Protein AF-A0AA38IJ82-F1 (afdb_monomer_lite)

pLDDT: mean 77.94, std 14.41, range [39.16, 95.69]

Secondary structure (DSSP, 8-state):
-HHHHHHHHHHHHHHHHHHHHHHHHHHHHHHHHHHHHHHHHHHHHHHHHS---HHHHHHHHHHHHHHHHHHHHHHHHHHHHHHHHHHHHHHHHHHHHHHHHHHHTTS-HHHHHHTTHHHHHHHHHHHHHHHHHHHHHHHHHHHHHHHHHHHHHHHHHHHGGGHHHHHHHHHHHHHHHHHHHHHHHHHHHHHHHHHHHHHHHHHHHHHHHHHHHHHHHHHHHSS-HHHHHHHHHHHHHHTSSS--

Radius of gyration: 35.19 Å; chains: 1; bounding box: 71×65×112 Å

InterPro domains:
  IPR011527 ABC transporter type 1, transmembrane domain [PF00664] (34-197)
  IPR011527 ABC transporter type 1, transmembrane domain [PS50929] (35-197)
  IPR036640 ABC transporter type 1, transmembrane domain superfamily [G3DSA:1.20.1560.10] (6-201)
  IPR036640 ABC transporter type 1, transmembrane domain superfamily [SSF90123] (29-197)
  IPR050173 ATP-binding cassette transporter C-like [PTHR24223] (25-197)

Sequence (244 aa):
MIRDHFASRKRDHFALGSISVFKNCKLTFSFYMRLSQSWLIGKFMSTHTSTSTTTLKESSYLYGTLIILANFFSVLVSHFYQLKIQHLGMKIRIGCCSLIYRTSLKINKNAAAASNVGTIINLLSNDVNRLDLAAMHLLQLLVAPIETIVIIYFLYATVGATAVAGIVLLFLFVPFQTLTGKLTTSYRQKTATRTDQGSNSWRKSSRESRSSRCSLGKNFSQEPSNKLEKTKFVKYGKLRLFGR

Foldseek 3Di:
DVVVVVVVVVVVVVLVVVVVVLVVVLLVVLLVLVVVLVVLVVVLVVLVVDDDDPVSVVVNVVSVVVSVVSVVVSVVVVVVSVVVLVVVLVVVLVVVLVVLVVVLVPDDPVVCVVDVSVVVSVVVSVVSVVVSVVVVVVVVVVVVVVSVVVVLVVQCVVPNPVVVVVVVVVVVVVVVVVVVVVVVVVVVVVVVVVVVVVVVVVVVVVVVVVVVVVVVVVVVVPPPPVVVVVVVCVVVVVVVVPDD

Structure (mmCIF, N/CA/C/O backbone):
data_AF-A0AA38IJ82-F1
#
_entry.id   AF-A0AA38IJ82-F1
#
loop_
_atom_site.group_PDB
_atom_site.id
_atom_site.type_symbol
_atom_site.label_atom_id
_atom_site.label_alt_id
_atom_site.label_comp_id
_atom_site.label_asym_id
_atom_site.label_entity_id
_atom_site.label_seq_id
_atom_site.pdbx_PDB_ins_code
_atom_site.Cartn_x
_atom_site.Cartn_y
_atom_site.Cartn_z
_atom_site.occupancy
_atom_site.B_iso_or_equiv
_atom_site.auth_seq_id
_atom_site.auth_comp_id
_atom_site.auth_asym_id
_atom_site.auth_atom_id
_atom_site.pdbx_PDB_model_num
ATOM 1 N N . MET A 1 1 ? -24.633 20.313 18.409 1.00 51.38 1 MET A N 1
ATOM 2 C CA . MET A 1 1 ? -25.087 19.209 17.528 1.00 51.38 1 MET A CA 1
ATOM 3 C C . MET A 1 1 ? -25.048 19.594 16.048 1.00 51.38 1 MET A C 1
ATOM 5 O O . MET A 1 1 ? -24.174 19.083 15.370 1.00 51.38 1 MET A O 1
ATOM 9 N N . ILE A 1 2 ? -25.870 20.526 15.536 1.00 46.50 2 ILE A N 1
ATOM 10 C CA . ILE A 1 2 ? -25.833 20.927 14.102 1.00 46.50 2 ILE A CA 1
ATOM 11 C C . ILE A 1 2 ? -24.521 21.650 13.722 1.00 46.50 2 ILE A C 1
ATOM 13 O O . ILE A 1 2 ? -23.934 21.380 12.678 1.00 46.50 2 ILE A O 1
ATOM 17 N N . ARG A 1 3 ? -23.999 22.503 14.615 1.00 48.88 3 ARG A N 1
ATOM 18 C CA . ARG A 1 3 ? -22.723 23.228 14.433 1.00 48.88 3 ARG A CA 1
ATOM 19 C C . ARG A 1 3 ? -21.505 22.292 14.391 1.00 48.88 3 ARG A C 1
ATOM 21 O O . ARG A 1 3 ? -20.619 22.466 13.563 1.00 48.88 3 ARG A O 1
ATOM 28 N N . ASP A 1 4 ? -21.512 21.255 15.230 1.00 52.16 4 ASP A N 1
ATOM 29 C CA . ASP A 1 4 ? -20.467 20.221 15.266 1.00 52.16 4 ASP A CA 1
ATOM 30 C C . ASP A 1 4 ? -20.518 19.326 14.020 1.00 52.16 4 ASP A C 1
ATOM 32 O O . ASP A 1 4 ? -19.477 18.941 13.490 1.00 52.16 4 ASP A O 1
ATOM 36 N N . HIS A 1 5 ? -21.724 19.054 13.511 1.00 52.84 5 HIS A N 1
ATOM 37 C CA . HIS A 1 5 ? -21.942 18.272 12.294 1.00 52.84 5 HIS A CA 1
ATOM 38 C C . HIS A 1 5 ? -21.451 19.015 11.038 1.00 52.84 5 HIS A C 1
ATOM 40 O O . HIS A 1 5 ? -20.825 18.412 10.167 1.00 52.84 5 HIS A O 1
ATOM 46 N N . PHE A 1 6 ? -21.662 20.335 10.960 1.00 47.28 6 PHE A N 1
ATOM 47 C CA . PHE A 1 6 ? -21.158 21.177 9.864 1.00 47.28 6 PHE A CA 1
ATOM 48 C C . PHE A 1 6 ? -19.631 21.361 9.916 1.00 47.28 6 PHE A C 1
ATOM 50 O O . PHE A 1 6 ? -18.961 21.317 8.882 1.00 47.28 6 PHE A O 1
ATOM 57 N N . ALA A 1 7 ? -19.063 21.507 11.119 1.00 51.28 7 ALA A N 1
ATOM 58 C CA . ALA A 1 7 ? -17.616 21.574 11.323 1.00 51.28 7 ALA A CA 1
ATOM 59 C C . ALA A 1 7 ? -16.913 20.223 11.088 1.00 51.28 7 ALA A C 1
ATOM 61 O O . ALA A 1 7 ? -15.744 20.205 10.701 1.00 51.28 7 ALA A O 1
ATOM 62 N N . SER A 1 8 ? -17.591 19.090 11.311 1.00 54.19 8 SER A N 1
ATOM 63 C CA . SER A 1 8 ? -17.117 17.770 10.867 1.00 54.19 8 SER A CA 1
ATOM 64 C C . SER A 1 8 ? -17.094 17.714 9.344 1.00 54.19 8 SER A C 1
ATOM 66 O O . SER A 1 8 ? -16.022 17.589 8.766 1.00 54.19 8 SER A O 1
ATOM 68 N N . ARG A 1 9 ? -18.227 17.994 8.686 1.00 50.47 9 ARG A N 1
ATOM 69 C CA . ARG A 1 9 ? -18.362 17.885 7.225 1.00 50.47 9 ARG A CA 1
ATOM 70 C C . ARG A 1 9 ? -17.328 18.717 6.452 1.00 50.47 9 ARG A C 1
ATOM 72 O O . ARG A 1 9 ? -16.764 18.234 5.476 1.00 50.47 9 ARG A O 1
ATOM 79 N N . LYS A 1 10 ? -17.015 19.944 6.898 1.00 49.78 10 LYS A N 1
ATOM 80 C CA . LYS A 1 10 ? -15.948 20.772 6.289 1.00 49.78 10 LYS A CA 1
ATOM 81 C C . LYS A 1 10 ? -14.535 20.210 6.504 1.00 49.78 10 LYS A C 1
ATOM 83 O O . LYS A 1 10 ? -13.709 20.309 5.600 1.00 49.78 10 LYS A O 1
ATOM 88 N N . ARG A 1 11 ? -14.249 19.618 7.670 1.00 55.97 11 ARG A N 1
ATOM 89 C CA . ARG A 1 11 ? -12.966 18.940 7.936 1.00 55.97 11 ARG A CA 1
ATOM 90 C C . ARG A 1 11 ? -12.828 17.661 7.121 1.00 55.97 11 ARG A C 1
ATOM 92 O O . ARG A 1 11 ? -11.734 17.386 6.643 1.00 55.97 11 ARG A O 1
ATOM 99 N N . ASP A 1 12 ? -13.929 16.953 6.900 1.00 59.62 12 ASP A N 1
ATOM 100 C CA . ASP A 1 12 ? -13.965 15.718 6.120 1.00 59.62 12 ASP A CA 1
ATOM 101 C C . ASP A 1 12 ? -13.655 16.006 4.639 1.00 59.62 12 ASP A C 1
ATOM 103 O O . ASP A 1 12 ? -12.779 15.372 4.056 1.00 59.62 12 ASP A O 1
ATOM 107 N N . HIS A 1 13 ? -14.257 17.047 4.049 1.00 58.41 13 HIS A N 1
ATOM 108 C CA . HIS A 1 13 ? -13.929 17.479 2.681 1.00 58.41 13 HIS A CA 1
ATOM 109 C C . HIS A 1 13 ? -12.481 17.981 2.528 1.00 58.41 13 HIS A C 1
ATOM 111 O O . HIS A 1 13 ? -11.829 17.674 1.530 1.00 58.41 13 HIS A O 1
ATOM 117 N N . PHE A 1 14 ? -11.947 18.712 3.512 1.00 58.09 14 PHE A N 1
ATOM 118 C CA . PHE A 1 14 ? -10.563 19.201 3.477 1.00 58.09 14 PHE A CA 1
ATOM 119 C C . PHE A 1 14 ? -9.536 18.071 3.669 1.00 58.09 14 PHE A C 1
ATOM 121 O O . PHE A 1 14 ? -8.515 18.028 2.982 1.00 58.09 14 PHE A O 1
ATOM 128 N N . ALA A 1 15 ? -9.823 17.114 4.557 1.00 61.03 15 ALA A N 1
ATOM 129 C CA . ALA A 1 15 ? -8.988 15.936 4.774 1.00 61.03 15 ALA A CA 1
ATOM 130 C C . ALA A 1 15 ? -8.980 15.016 3.544 1.00 61.03 15 ALA A C 1
ATOM 132 O O . ALA A 1 15 ? -7.910 14.579 3.125 1.00 61.03 15 ALA A O 1
ATOM 133 N N . LEU A 1 16 ? -10.139 14.783 2.918 1.00 63.09 16 LEU A N 1
ATOM 134 C CA . LEU A 1 16 ? -10.243 14.015 1.673 1.00 63.09 16 LEU A CA 1
ATOM 135 C C . LEU A 1 16 ? -9.503 14.697 0.514 1.00 63.09 16 LEU A C 1
ATOM 137 O O . LEU A 1 16 ? -8.797 14.024 -0.239 1.00 63.09 16 LEU A O 1
ATOM 141 N N . GLY A 1 17 ? -9.596 16.026 0.407 1.00 63.91 17 GLY A N 1
ATOM 142 C CA . GLY A 1 17 ? -8.827 16.810 -0.562 1.00 63.91 17 GLY A CA 1
ATOM 143 C C . GLY A 1 17 ? -7.319 16.688 -0.338 1.00 63.91 17 GLY A C 1
ATOM 144 O O . GLY A 1 17 ? -6.577 16.394 -1.272 1.00 63.91 17 GLY A O 1
ATOM 145 N N . SER A 1 18 ? -6.865 16.813 0.912 1.00 64.38 18 SER A N 1
ATOM 146 C CA . SER A 1 18 ? -5.453 16.661 1.269 1.00 64.38 18 SER A CA 1
ATOM 147 C C . SER A 1 18 ? -4.934 15.251 0.959 1.00 64.38 18 SER A C 1
ATOM 149 O O . SER A 1 18 ? -3.914 15.111 0.288 1.00 64.38 18 SER A O 1
ATOM 151 N N . ILE A 1 19 ? -5.671 14.201 1.337 1.00 68.94 19 ILE A N 1
ATOM 152 C CA . ILE A 1 19 ? -5.312 12.804 1.035 1.00 68.94 19 ILE A CA 1
ATOM 153 C C . ILE A 1 19 ? -5.221 12.575 -0.478 1.00 68.94 19 ILE A C 1
ATOM 155 O O . ILE A 1 19 ? -4.271 11.946 -0.943 1.00 68.94 19 ILE A O 1
ATOM 159 N N . SER A 1 20 ? -6.168 13.110 -1.252 1.00 66.69 20 SER A N 1
ATOM 160 C CA . SER A 1 20 ? -6.169 12.998 -2.715 1.00 66.69 20 SER A CA 1
ATOM 161 C C . SER A 1 20 ? -4.948 13.680 -3.344 1.00 66.69 20 SER A C 1
ATOM 163 O O . SER A 1 20 ? -4.247 13.070 -4.152 1.00 66.69 20 SER A O 1
ATOM 165 N N . VAL A 1 21 ? -4.619 14.903 -2.914 1.00 70.56 21 VAL A N 1
ATOM 166 C CA . VAL A 1 21 ? -3.442 15.649 -3.395 1.00 70.56 21 VAL A CA 1
ATOM 167 C C . VAL A 1 21 ? -2.142 14.927 -3.038 1.00 70.56 21 VAL A C 1
ATOM 169 O O . VAL A 1 21 ? -1.288 14.742 -3.905 1.00 70.56 21 VAL A O 1
ATOM 172 N N . PHE A 1 22 ? -2.003 14.444 -1.801 1.00 70.00 22 PHE A N 1
ATOM 173 C CA . PHE A 1 22 ? -0.838 13.658 -1.385 1.00 70.00 22 PHE A CA 1
ATOM 174 C C . PHE A 1 22 ? -0.713 12.351 -2.180 1.00 70.00 22 PHE A C 1
ATOM 176 O O . PHE A 1 22 ? 0.400 11.952 -2.527 1.00 70.00 22 PHE A O 1
ATOM 183 N N . LYS A 1 23 ? -1.835 11.694 -2.504 1.00 68.88 23 LYS A N 1
ATOM 184 C CA . LYS A 1 23 ? -1.853 10.463 -3.307 1.00 68.88 23 LYS A CA 1
ATOM 185 C C . LYS A 1 23 ? -1.420 10.719 -4.751 1.00 68.88 23 LYS A C 1
ATOM 187 O O . LYS A 1 23 ? -0.548 10.011 -5.248 1.00 68.88 23 LYS A O 1
ATOM 192 N N . ASN A 1 24 ? -1.976 11.747 -5.390 1.00 70.19 24 ASN A N 1
ATOM 193 C CA . ASN A 1 24 ? -1.633 12.118 -6.764 1.00 70.19 24 ASN A CA 1
ATOM 194 C C . ASN A 1 24 ? -0.173 12.579 -6.869 1.00 70.19 24 ASN A C 1
ATOM 196 O O . ASN A 1 24 ? 0.545 12.139 -7.760 1.00 70.19 24 ASN A O 1
ATOM 200 N N . CYS A 1 25 ? 0.304 13.374 -5.908 1.00 72.81 25 CYS A N 1
ATOM 201 C CA . CYS A 1 25 ? 1.697 13.818 -5.857 1.00 72.81 25 CYS A CA 1
ATOM 202 C C . CYS A 1 25 ? 2.673 12.636 -5.715 1.00 72.81 25 CYS A C 1
ATOM 204 O O . CYS A 1 25 ? 3.642 12.530 -6.469 1.00 72.81 25 CYS A O 1
ATOM 206 N N . LYS A 1 26 ? 2.382 11.686 -4.813 1.00 76.00 26 LYS A N 1
ATOM 207 C CA . LYS A 1 26 ? 3.205 10.480 -4.649 1.00 76.00 26 LYS A CA 1
ATOM 208 C C . LYS A 1 26 ? 3.186 9.592 -5.889 1.00 76.00 26 LYS A C 1
ATOM 210 O O . LYS A 1 26 ? 4.223 9.027 -6.230 1.00 76.00 26 LYS A O 1
ATOM 215 N N . LEU A 1 27 ? 2.032 9.440 -6.541 1.00 73.62 27 LEU A N 1
ATOM 216 C CA . LEU A 1 27 ? 1.899 8.628 -7.750 1.00 73.62 27 LEU A CA 1
ATOM 217 C C . LEU A 1 27 ? 2.773 9.186 -8.876 1.00 73.62 27 LEU A C 1
ATOM 219 O O . LEU A 1 27 ? 3.615 8.463 -9.407 1.00 73.62 27 LEU A O 1
ATOM 223 N N . THR A 1 28 ? 2.635 10.479 -9.171 1.00 76.25 28 THR A N 1
ATOM 224 C CA . THR A 1 28 ? 3.402 11.147 -10.228 1.00 76.25 28 THR A CA 1
ATOM 225 C C . THR A 1 28 ? 4.903 11.118 -9.939 1.00 76.25 28 THR A C 1
ATOM 227 O O . THR A 1 28 ? 5.694 10.765 -10.812 1.00 76.25 28 THR A O 1
ATOM 230 N N . PHE A 1 29 ? 5.308 11.410 -8.699 1.00 82.06 29 PHE A N 1
ATOM 231 C CA . PHE A 1 29 ? 6.718 11.396 -8.305 1.00 82.06 29 PHE A CA 1
ATOM 232 C C . PHE A 1 29 ? 7.334 9.989 -8.363 1.00 82.06 29 PHE A C 1
ATOM 234 O O . PHE A 1 29 ? 8.419 9.800 -8.913 1.00 82.06 29 PHE A O 1
ATOM 241 N N . SER A 1 30 ? 6.631 8.981 -7.834 1.00 79.81 30 SER A N 1
ATOM 242 C CA . SER A 1 30 ? 7.092 7.588 -7.853 1.00 79.81 30 SER A CA 1
ATOM 243 C C . SER A 1 30 ? 7.217 7.055 -9.277 1.00 79.81 30 SER A C 1
ATOM 245 O O . SER A 1 30 ? 8.139 6.293 -9.560 1.00 79.81 30 SER A O 1
ATOM 247 N N . PHE A 1 31 ? 6.293 7.427 -10.162 1.00 80.25 31 PHE A N 1
ATOM 248 C CA . PHE A 1 31 ? 6.328 7.026 -11.562 1.00 80.25 31 PHE A CA 1
ATOM 249 C C . PHE A 1 31 ? 7.541 7.631 -12.278 1.00 80.25 31 PHE A C 1
ATOM 251 O O . PHE A 1 31 ? 8.317 6.900 -12.892 1.00 80.25 31 PHE A O 1
ATOM 258 N N . TYR A 1 32 ? 7.768 8.937 -12.105 1.00 84.06 32 TYR A N 1
ATOM 259 C CA . TYR A 1 32 ? 8.919 9.630 -12.683 1.00 84.06 32 TYR A CA 1
ATOM 260 C C . TYR A 1 32 ? 10.253 9.024 -12.228 1.00 84.06 32 TYR A C 1
ATOM 262 O O . TYR A 1 32 ? 11.122 8.752 -13.054 1.00 84.06 32 TYR A O 1
ATOM 270 N N . MET A 1 33 ? 10.394 8.739 -10.929 1.00 83.88 33 MET A N 1
ATOM 271 C CA . MET A 1 33 ? 11.609 8.129 -10.379 1.00 83.88 33 MET A CA 1
ATOM 272 C C . MET A 1 33 ? 11.857 6.706 -10.895 1.00 83.88 33 MET A C 1
ATOM 274 O O . MET A 1 33 ? 13.001 6.327 -11.121 1.00 83.88 33 MET A O 1
ATOM 278 N N . ARG A 1 34 ? 10.809 5.905 -11.115 1.00 82.44 34 ARG A N 1
ATOM 279 C CA . ARG A 1 34 ? 10.964 4.542 -11.656 1.00 82.44 34 ARG A CA 1
ATOM 280 C C . ARG A 1 34 ? 11.313 4.541 -13.141 1.00 82.44 34 ARG A C 1
ATOM 282 O O . ARG A 1 34 ? 12.141 3.737 -13.574 1.00 82.44 34 ARG A O 1
ATOM 289 N N . LEU A 1 35 ? 10.706 5.439 -13.917 1.00 83.81 35 LEU A N 1
ATOM 290 C CA . LEU A 1 35 ? 11.043 5.597 -15.330 1.00 83.81 35 LEU A CA 1
ATOM 291 C C . LEU A 1 35 ? 12.474 6.109 -15.504 1.00 83.81 35 LEU A C 1
ATOM 293 O O . LEU A 1 35 ? 13.215 5.563 -16.321 1.00 83.81 35 LEU A O 1
ATOM 297 N N . SER A 1 36 ? 12.886 7.101 -14.707 1.00 85.75 36 SER A N 1
ATOM 298 C CA . SER A 1 36 ? 14.251 7.629 -14.768 1.00 85.75 36 SER A CA 1
ATOM 299 C C . SER A 1 36 ? 15.283 6.557 -14.411 1.00 85.75 36 SER A C 1
ATOM 301 O O . SER A 1 36 ? 16.266 6.408 -15.130 1.00 85.75 36 SER A O 1
ATOM 303 N N . GLN A 1 37 ? 15.032 5.739 -13.382 1.00 86.19 37 GLN A N 1
ATOM 304 C CA . GLN A 1 37 ? 15.893 4.605 -13.024 1.00 86.19 37 GLN A CA 1
ATOM 305 C C . GLN A 1 37 ? 15.999 3.572 -14.153 1.00 86.19 37 GLN A C 1
ATOM 307 O O . GLN A 1 37 ? 17.106 3.167 -14.506 1.00 86.19 37 GLN A O 1
ATOM 312 N N . SER A 1 38 ? 14.868 3.182 -14.749 1.00 86.44 38 SER A N 1
ATOM 313 C CA . SER A 1 38 ? 14.837 2.208 -15.852 1.00 86.44 38 SER A CA 1
ATOM 314 C C . SER A 1 38 ? 15.638 2.705 -17.060 1.00 86.44 38 SER A C 1
ATOM 316 O O . SER A 1 38 ? 16.393 1.952 -17.674 1.00 86.44 38 SER A O 1
ATOM 318 N N . TRP A 1 39 ? 15.533 4.000 -17.362 1.00 85.94 39 TRP A N 1
ATOM 319 C CA . TRP A 1 39 ? 16.278 4.633 -18.445 1.00 85.94 39 TRP A CA 1
ATOM 320 C C . TRP A 1 39 ? 17.782 4.757 -18.148 1.00 85.94 39 TRP A C 1
ATOM 322 O O . TRP A 1 39 ? 18.610 4.453 -19.010 1.00 85.94 39 TRP A O 1
ATOM 332 N N . LEU A 1 40 ? 18.150 5.142 -16.919 1.00 87.19 40 LEU A N 1
ATOM 333 C CA . LEU A 1 40 ? 19.547 5.247 -16.480 1.00 87.19 40 LEU A CA 1
ATOM 334 C C . LEU A 1 40 ? 20.276 3.901 -16.548 1.00 87.19 40 LEU A C 1
ATOM 336 O O . LEU A 1 40 ? 21.418 3.854 -17.002 1.00 87.19 40 LEU A O 1
ATOM 340 N N . ILE A 1 41 ? 19.613 2.809 -16.158 1.00 88.06 41 ILE A N 1
ATOM 341 C CA . ILE A 1 41 ? 20.167 1.452 -16.269 1.00 88.06 41 ILE A CA 1
ATOM 342 C C . ILE A 1 41 ? 20.422 1.092 -17.738 1.00 88.06 41 ILE A C 1
ATOM 344 O O . ILE A 1 41 ? 21.478 0.552 -18.058 1.00 88.06 41 ILE A O 1
ATOM 348 N N . GLY A 1 42 ? 19.507 1.447 -18.646 1.00 85.81 42 GLY A N 1
ATOM 349 C CA . GLY A 1 42 ? 19.704 1.245 -20.085 1.00 85.81 42 GLY A CA 1
ATOM 350 C C . GLY A 1 42 ? 20.934 1.984 -20.627 1.00 85.81 42 GLY A C 1
ATOM 351 O O . GLY A 1 42 ? 21.724 1.408 -21.375 1.00 85.81 42 GLY A O 1
ATOM 352 N N . LYS A 1 43 ? 21.151 3.238 -20.202 1.00 83.50 43 LYS A N 1
ATOM 353 C CA . LYS A 1 43 ? 22.354 4.008 -20.564 1.00 83.50 43 LYS A CA 1
ATOM 354 C C . LYS A 1 43 ? 23.629 3.415 -19.972 1.00 83.50 43 LYS A C 1
ATOM 356 O O . LYS A 1 43 ? 24.610 3.300 -20.697 1.00 83.50 43 LYS A O 1
ATOM 361 N N . PHE A 1 44 ? 23.592 2.983 -18.714 1.00 85.06 44 PHE A N 1
ATOM 362 C CA . PHE A 1 44 ? 24.712 2.302 -18.064 1.00 85.06 44 PHE A CA 1
ATOM 363 C C . PHE A 1 44 ? 25.080 0.979 -18.762 1.00 85.06 44 PHE A C 1
ATOM 365 O O . PHE A 1 44 ? 26.252 0.671 -18.927 1.00 85.06 44 PHE A O 1
ATOM 372 N N . MET A 1 45 ? 24.102 0.206 -19.240 1.00 83.75 45 MET A N 1
ATOM 373 C CA . MET A 1 45 ? 24.371 -1.017 -20.011 1.00 83.75 45 MET A CA 1
ATOM 374 C C . MET A 1 45 ? 24.948 -0.718 -21.400 1.00 83.75 45 MET A C 1
ATOM 376 O O . MET A 1 45 ? 25.888 -1.381 -21.834 1.00 83.75 45 MET A O 1
ATOM 380 N N . SER A 1 46 ? 24.452 0.325 -22.071 1.00 79.94 46 SER A N 1
ATOM 381 C CA . SER A 1 46 ? 24.949 0.728 -23.391 1.00 79.94 46 SER A CA 1
ATOM 382 C C . SER A 1 46 ? 26.420 1.160 -23.384 1.00 79.94 46 SER A C 1
ATOM 384 O O . SER A 1 46 ? 27.084 0.997 -24.407 1.00 79.94 46 SER A O 1
ATOM 386 N N . THR A 1 47 ? 26.946 1.705 -22.280 1.00 75.19 47 THR A N 1
ATOM 387 C CA . THR A 1 47 ? 28.363 2.104 -22.197 1.00 75.19 47 THR A CA 1
ATOM 388 C C . THR A 1 47 ? 29.312 0.915 -22.063 1.00 75.19 47 THR A C 1
ATOM 390 O O . THR A 1 47 ? 30.479 1.039 -22.421 1.00 75.19 47 THR A O 1
ATOM 393 N N . HIS A 1 48 ? 28.824 -0.241 -21.601 1.00 71.69 48 HIS A N 1
ATOM 394 C CA . HIS A 1 48 ? 29.616 -1.468 -21.479 1.00 71.69 48 HIS A CA 1
ATOM 395 C C . HIS A 1 48 ? 29.688 -2.284 -22.777 1.00 71.69 48 HIS A C 1
ATOM 397 O O . HIS A 1 48 ? 30.665 -3.000 -22.986 1.00 71.69 48 HIS A O 1
ATOM 403 N N . THR A 1 49 ? 28.687 -2.176 -23.656 1.00 71.75 49 THR A N 1
ATOM 404 C CA . THR A 1 49 ? 28.680 -2.872 -24.956 1.00 71.75 49 THR A CA 1
ATOM 405 C C . THR A 1 49 ? 29.598 -2.204 -25.989 1.00 71.75 49 THR A C 1
ATOM 407 O O . THR A 1 49 ? 30.118 -2.883 -26.871 1.00 71.75 49 THR A O 1
ATOM 410 N N . SER A 1 50 ? 29.850 -0.897 -25.872 1.00 61.91 50 SER A N 1
ATOM 411 C CA . SER A 1 50 ? 30.757 -0.166 -26.766 1.00 61.91 50 SER A CA 1
ATOM 412 C C . SER A 1 50 ? 32.209 -0.273 -26.285 1.00 61.91 50 SER A C 1
ATOM 414 O O . SER A 1 50 ? 32.640 0.422 -25.367 1.00 61.91 50 SER A O 1
ATOM 416 N N . THR A 1 51 ? 32.969 -1.171 -26.906 1.00 57.97 51 THR A N 1
ATOM 417 C CA . THR A 1 51 ? 34.383 -1.458 -26.631 1.00 57.97 51 THR A CA 1
ATOM 418 C C . THR A 1 51 ? 35.298 -0.214 -26.696 1.00 57.97 51 THR A C 1
ATOM 420 O O . THR A 1 51 ? 35.435 0.422 -27.735 1.00 57.97 51 THR A O 1
ATOM 423 N N . SER A 1 52 ? 35.989 0.052 -25.576 1.00 55.62 52 SER A N 1
ATOM 424 C CA . SER A 1 52 ? 37.328 0.667 -25.437 1.00 55.62 52 SER A CA 1
ATOM 425 C C . SER A 1 52 ? 37.580 2.124 -25.877 1.00 55.62 52 SER A C 1
ATOM 427 O O . SER A 1 52 ? 38.413 2.373 -26.744 1.00 55.62 52 SER A O 1
ATOM 429 N N . THR A 1 53 ? 37.041 3.110 -25.149 1.00 59.25 53 THR A N 1
ATOM 430 C CA . THR A 1 53 ? 37.709 4.424 -24.994 1.00 59.25 53 THR A CA 1
ATOM 431 C C . THR A 1 53 ? 37.819 4.805 -23.512 1.00 59.25 53 THR A C 1
ATOM 433 O O . THR A 1 53 ? 36.944 4.497 -22.701 1.00 59.25 53 THR A O 1
ATOM 436 N N . THR A 1 54 ? 38.922 5.444 -23.116 1.00 61.97 54 THR A N 1
ATOM 437 C CA . THR A 1 54 ? 39.191 5.874 -21.728 1.00 61.97 54 THR A CA 1
ATOM 438 C C . THR A 1 54 ? 38.136 6.849 -21.192 1.00 61.97 54 THR A C 1
ATOM 440 O O . THR A 1 54 ? 37.800 6.784 -20.012 1.00 61.97 54 THR A O 1
ATOM 443 N N . THR A 1 55 ? 37.524 7.656 -22.062 1.00 62.75 55 THR A N 1
ATOM 444 C CA . THR A 1 55 ? 36.444 8.607 -21.738 1.00 62.75 55 THR A CA 1
ATOM 445 C C . THR A 1 55 ? 35.100 7.938 -21.396 1.00 62.75 55 THR A C 1
ATOM 447 O O . THR A 1 55 ? 34.289 8.499 -20.655 1.00 62.75 55 THR A O 1
ATOM 450 N N . LEU A 1 56 ? 34.852 6.705 -21.863 1.00 66.06 56 LEU A N 1
ATOM 451 C CA . LEU A 1 56 ? 33.629 5.948 -21.543 1.00 66.06 56 LEU A CA 1
ATOM 452 C C . LEU A 1 56 ? 33.651 5.337 -20.132 1.00 66.06 56 LEU A C 1
ATOM 454 O O . LEU A 1 56 ? 32.588 5.132 -19.532 1.00 66.06 56 LEU A O 1
ATOM 458 N N . LYS A 1 57 ? 34.842 5.074 -19.571 1.00 69.81 57 LYS A N 1
ATOM 459 C CA . LYS A 1 57 ? 34.977 4.533 -18.206 1.00 69.81 57 LYS A CA 1
ATOM 460 C C . LYS A 1 57 ? 34.493 5.541 -17.165 1.00 69.81 57 LYS A C 1
ATOM 462 O O . LYS A 1 57 ? 33.675 5.186 -16.321 1.00 69.81 57 LYS A O 1
ATOM 467 N N . GLU A 1 58 ? 34.915 6.799 -17.276 1.00 76.44 58 GLU A N 1
ATOM 468 C CA . GLU A 1 58 ? 34.483 7.884 -16.380 1.00 76.44 58 GLU A CA 1
ATOM 469 C C . GLU A 1 58 ? 32.963 8.103 -16.437 1.00 76.44 58 GLU A C 1
ATOM 471 O O . GLU A 1 58 ? 32.299 8.195 -15.403 1.00 76.44 58 GLU A O 1
ATOM 476 N N . SER A 1 59 ? 32.390 8.068 -17.645 1.00 77.62 59 SER A N 1
ATOM 477 C CA . SER A 1 59 ? 30.941 8.192 -17.856 1.00 77.62 59 SER A CA 1
ATOM 478 C C . SER A 1 59 ? 30.150 7.043 -17.211 1.00 77.62 59 SER A C 1
ATOM 480 O O . SER A 1 59 ? 29.069 7.257 -16.664 1.00 77.62 59 SER A O 1
ATOM 482 N N . SER A 1 60 ? 30.694 5.822 -17.214 1.00 81.12 60 SER A N 1
ATOM 483 C CA . SER A 1 60 ? 30.038 4.648 -16.617 1.00 81.12 60 SER A CA 1
ATOM 484 C C . SER A 1 60 ? 29.991 4.724 -15.087 1.00 81.12 60 SER A C 1
ATOM 486 O O . SER A 1 60 ? 28.946 4.450 -14.493 1.00 81.12 60 SER A O 1
ATOM 488 N N . TYR A 1 61 ? 31.077 5.168 -14.440 1.00 86.00 61 TYR A N 1
ATOM 489 C CA . TYR A 1 61 ? 31.084 5.415 -12.991 1.00 86.00 61 TYR A CA 1
ATOM 490 C C . TYR A 1 61 ? 30.106 6.527 -12.592 1.00 86.00 61 TYR A C 1
ATOM 492 O O . TYR A 1 61 ? 29.436 6.415 -11.560 1.00 86.00 61 TYR A O 1
ATOM 500 N N . LEU A 1 62 ? 29.968 7.566 -13.423 1.00 87.62 62 LEU A N 1
ATOM 501 C CA . LEU A 1 62 ? 29.012 8.650 -13.201 1.00 87.62 62 LEU A CA 1
ATOM 502 C C . LEU A 1 62 ? 27.558 8.154 -13.260 1.00 87.62 62 LEU A C 1
ATOM 504 O O . LEU A 1 62 ? 26.791 8.414 -12.330 1.00 87.62 62 LEU A O 1
ATOM 508 N N . TYR A 1 63 ? 27.181 7.385 -14.288 1.00 87.38 63 TYR A N 1
ATOM 509 C CA . TYR A 1 63 ? 25.835 6.803 -14.371 1.00 87.38 63 TYR A CA 1
ATOM 510 C C . TYR A 1 63 ? 25.557 5.804 -13.241 1.00 87.38 63 TYR A C 1
ATOM 512 O O . TYR A 1 63 ? 24.475 5.840 -12.656 1.00 87.38 63 TYR A O 1
ATOM 520 N N . GLY A 1 64 ? 26.531 4.961 -12.880 1.00 89.00 64 GLY A N 1
ATOM 521 C CA . GLY A 1 64 ? 26.402 4.032 -11.754 1.00 89.00 64 GLY A CA 1
ATOM 522 C C . GLY A 1 64 ? 26.163 4.756 -10.424 1.00 89.00 64 GLY A C 1
ATOM 523 O O . GLY A 1 64 ? 25.228 4.430 -9.690 1.00 89.00 64 GLY A O 1
ATOM 524 N N . THR A 1 65 ? 26.942 5.805 -10.152 1.00 90.50 65 THR A N 1
ATOM 525 C CA . THR A 1 65 ? 26.779 6.640 -8.950 1.00 90.50 65 THR A CA 1
ATOM 526 C C . THR A 1 65 ? 25.418 7.341 -8.938 1.00 90.50 65 THR A C 1
ATOM 528 O O . THR A 1 65 ? 24.741 7.369 -7.908 1.00 90.50 65 THR A O 1
ATOM 531 N N . LEU A 1 66 ? 24.967 7.846 -10.091 1.00 90.69 66 LEU A N 1
ATOM 532 C CA . LEU A 1 66 ? 23.664 8.496 -10.226 1.00 90.69 66 LEU A CA 1
ATOM 533 C C . LEU A 1 66 ? 22.500 7.530 -9.960 1.00 90.69 66 LEU A C 1
ATOM 535 O O . LEU A 1 66 ? 21.535 7.915 -9.301 1.00 90.69 66 LEU A O 1
ATOM 539 N N . ILE A 1 67 ? 22.593 6.274 -10.408 1.00 91.50 67 ILE A N 1
ATOM 540 C CA . ILE A 1 67 ? 21.585 5.239 -10.121 1.00 91.50 67 ILE A CA 1
ATOM 541 C C . ILE A 1 67 ? 21.495 4.981 -8.615 1.00 91.50 67 ILE A C 1
ATOM 543 O O . ILE A 1 67 ? 20.388 4.923 -8.073 1.00 91.50 67 ILE A O 1
ATOM 547 N N . ILE A 1 68 ? 22.632 4.844 -7.928 1.00 92.94 68 ILE A N 1
ATOM 548 C CA . ILE A 1 68 ? 22.665 4.614 -6.475 1.00 92.94 68 ILE A CA 1
ATOM 549 C C . ILE A 1 68 ? 22.029 5.799 -5.740 1.00 92.94 68 ILE A C 1
ATOM 551 O O . ILE A 1 68 ? 21.146 5.603 -4.901 1.00 92.94 68 ILE A O 1
ATOM 555 N N . LEU A 1 69 ? 22.410 7.027 -6.100 1.00 92.19 69 LEU A N 1
ATOM 556 C CA . LEU A 1 69 ? 21.882 8.240 -5.479 1.00 92.19 69 LEU A CA 1
ATOM 557 C C . LEU A 1 69 ? 20.375 8.412 -5.734 1.00 92.19 69 LEU A C 1
ATOM 559 O O . LEU A 1 69 ? 19.618 8.718 -4.810 1.00 92.19 69 LEU A O 1
ATOM 563 N N . ALA A 1 70 ? 19.919 8.156 -6.962 1.00 90.12 70 ALA A N 1
ATOM 564 C CA . ALA A 1 70 ? 18.504 8.209 -7.323 1.00 90.12 70 ALA A CA 1
ATOM 565 C C . ALA A 1 70 ? 17.679 7.155 -6.567 1.00 90.12 70 ALA A C 1
ATOM 567 O O . ALA A 1 70 ? 16.570 7.442 -6.115 1.00 90.12 70 ALA A O 1
ATOM 568 N N . ASN A 1 71 ? 18.212 5.940 -6.391 1.00 91.06 71 ASN A N 1
ATOM 569 C CA . ASN A 1 71 ? 17.571 4.903 -5.580 1.00 91.06 71 ASN A CA 1
ATOM 570 C C . ASN A 1 71 ? 17.486 5.304 -4.108 1.00 91.06 71 ASN A C 1
ATOM 572 O O . ASN A 1 71 ? 16.408 5.216 -3.519 1.00 91.06 71 ASN A O 1
ATOM 576 N N . PHE A 1 72 ? 18.579 5.805 -3.535 1.00 92.50 72 PHE A N 1
ATOM 577 C CA . PHE A 1 72 ? 18.603 6.272 -2.152 1.00 92.50 72 PHE A CA 1
ATOM 578 C C . PHE A 1 72 ? 17.558 7.369 -1.905 1.00 92.50 72 PHE A C 1
ATOM 580 O O . PHE A 1 72 ? 16.757 7.274 -0.972 1.00 92.50 72 PHE A O 1
ATOM 587 N N . PHE A 1 73 ? 17.494 8.367 -2.788 1.00 89.94 73 PHE A N 1
ATOM 588 C CA . PHE A 1 73 ? 16.509 9.440 -2.681 1.00 89.94 73 PHE A CA 1
ATOM 589 C C . PHE A 1 73 ? 15.067 8.936 -2.849 1.00 89.94 73 PHE A C 1
ATOM 591 O O . PHE A 1 73 ? 14.177 9.341 -2.100 1.00 89.94 73 PHE A O 1
ATOM 598 N N . SER A 1 74 ? 14.831 8.002 -3.775 1.00 88.44 74 SER A N 1
ATOM 599 C CA . SER A 1 74 ? 13.513 7.383 -3.970 1.00 88.44 74 SER A CA 1
ATOM 600 C C . SER A 1 74 ? 13.031 6.642 -2.716 1.00 88.44 74 SER A C 1
ATOM 602 O O . SER A 1 74 ? 11.875 6.802 -2.301 1.00 88.44 74 SER A O 1
ATOM 604 N N . VAL A 1 75 ? 13.924 5.892 -2.057 1.00 91.00 75 VAL A N 1
ATOM 605 C CA . VAL A 1 75 ? 13.628 5.208 -0.788 1.00 91.00 75 VAL A CA 1
ATOM 606 C C . VAL A 1 75 ? 13.325 6.220 0.312 1.00 91.00 75 VAL A C 1
ATOM 608 O O . VAL A 1 75 ? 12.304 6.079 0.985 1.00 91.00 75 VAL A O 1
ATOM 611 N N . LEU A 1 76 ? 14.144 7.267 0.460 1.00 91.25 76 LEU A N 1
ATOM 612 C CA . LEU A 1 76 ? 13.916 8.315 1.458 1.00 91.25 76 LEU A CA 1
ATOM 613 C C . LEU A 1 76 ? 12.540 8.961 1.296 1.00 91.25 76 LEU A C 1
ATOM 615 O O . LEU A 1 76 ? 11.755 8.979 2.246 1.00 91.25 76 LEU A O 1
ATOM 619 N N . VAL A 1 77 ? 12.212 9.452 0.098 1.00 87.12 77 VAL A N 1
ATOM 620 C CA . VAL A 1 77 ? 10.922 10.112 -0.157 1.00 87.12 77 VAL A CA 1
ATOM 621 C C . VAL A 1 77 ? 9.755 9.156 0.092 1.00 87.12 77 VAL A C 1
ATOM 623 O O . VAL A 1 77 ? 8.761 9.545 0.711 1.00 87.12 77 VAL A O 1
ATOM 626 N N . SER A 1 78 ? 9.889 7.893 -0.319 1.00 85.81 78 SER A N 1
ATOM 627 C CA . SER A 1 78 ? 8.877 6.862 -0.061 1.00 85.81 78 SER A CA 1
ATOM 628 C C . SER A 1 78 ? 8.658 6.642 1.438 1.00 85.81 78 SER A C 1
ATOM 630 O O . SER A 1 78 ? 7.512 6.585 1.892 1.00 85.81 78 SER A O 1
ATOM 632 N N . HIS A 1 79 ? 9.736 6.591 2.222 1.00 89.56 79 HIS A N 1
ATOM 633 C CA . HIS A 1 79 ? 9.660 6.419 3.671 1.00 89.56 79 HIS A CA 1
ATOM 634 C C . HIS A 1 79 ? 9.045 7.636 4.367 1.00 89.56 79 HIS A C 1
ATOM 636 O O . HIS A 1 79 ? 8.170 7.482 5.222 1.00 89.56 79 HIS A O 1
ATOM 642 N N . PHE A 1 80 ? 9.439 8.852 3.976 1.00 89.50 80 PHE A N 1
ATOM 643 C CA . PHE A 1 80 ? 8.834 10.083 4.488 1.00 89.50 80 PHE A CA 1
ATOM 644 C C . PHE A 1 80 ? 7.336 10.134 4.194 1.00 89.50 80 PHE A C 1
ATOM 646 O O . PHE A 1 80 ? 6.546 10.468 5.079 1.00 89.50 80 PHE A O 1
ATOM 653 N N . TYR A 1 81 ? 6.931 9.759 2.981 1.00 84.06 81 TYR A N 1
ATOM 654 C CA . TYR A 1 81 ? 5.523 9.662 2.617 1.00 84.06 81 TYR A CA 1
ATOM 655 C C . TYR A 1 81 ? 4.774 8.658 3.506 1.00 84.06 81 TYR A C 1
ATOM 657 O O . TYR A 1 81 ? 3.713 8.991 4.044 1.00 84.06 81 TYR A O 1
ATOM 665 N N . GLN A 1 82 ? 5.344 7.467 3.723 1.00 83.69 82 GLN A N 1
ATOM 666 C CA . GLN A 1 82 ? 4.752 6.439 4.582 1.00 83.69 82 GLN A CA 1
ATOM 667 C C . GLN A 1 82 ? 4.586 6.922 6.031 1.00 83.69 82 GLN A C 1
ATOM 669 O O . GLN A 1 82 ? 3.530 6.727 6.633 1.00 83.69 82 GLN A O 1
ATOM 674 N N . LEU A 1 83 ? 5.577 7.629 6.574 1.00 88.00 83 LEU A N 1
ATOM 675 C CA . LEU A 1 83 ? 5.473 8.222 7.907 1.00 88.00 83 LEU A CA 1
ATOM 676 C C . LEU A 1 83 ? 4.352 9.266 7.970 1.00 88.00 83 LEU A C 1
ATOM 678 O O . LEU A 1 83 ? 3.558 9.267 8.911 1.00 88.00 83 LEU A O 1
ATOM 682 N N . LYS A 1 84 ? 4.232 10.144 6.965 1.00 85.38 84 LYS A N 1
ATOM 683 C CA . LYS A 1 84 ? 3.181 11.177 6.942 1.00 85.38 84 LYS A CA 1
ATOM 684 C C . LYS A 1 84 ? 1.778 10.577 6.883 1.00 85.38 84 LYS A C 1
ATOM 686 O O . LYS A 1 84 ? 0.909 11.037 7.627 1.00 85.38 84 LYS A O 1
ATOM 691 N N . ILE A 1 85 ? 1.558 9.553 6.056 1.00 81.06 85 ILE A N 1
ATOM 692 C CA . ILE A 1 85 ? 0.249 8.892 5.981 1.00 81.06 85 ILE A CA 1
ATOM 693 C C . ILE A 1 85 ? -0.067 8.135 7.280 1.00 81.06 85 ILE A C 1
ATOM 695 O O . ILE A 1 85 ? -1.181 8.261 7.781 1.00 81.06 85 ILE A O 1
ATOM 699 N N . GLN A 1 86 ? 0.917 7.469 7.900 1.00 84.50 86 GLN A N 1
ATOM 700 C CA . GLN A 1 86 ? 0.766 6.826 9.216 1.00 84.50 86 GLN A CA 1
ATOM 701 C C . GLN A 1 86 ? 0.422 7.825 10.326 1.00 84.50 86 GLN A C 1
ATOM 703 O O . GLN A 1 86 ? -0.478 7.582 11.131 1.00 84.50 86 GLN A O 1
ATOM 708 N N . HIS A 1 87 ? 1.070 8.989 10.341 1.00 85.75 87 HIS A N 1
ATOM 709 C CA . HIS A 1 87 ? 0.727 10.064 11.271 1.00 85.75 87 HIS A CA 1
ATOM 710 C C . HIS A 1 87 ? -0.694 10.594 11.059 1.00 85.75 87 HIS A C 1
ATOM 712 O O . HIS A 1 87 ? -1.385 10.901 12.034 1.00 85.75 87 HIS A O 1
ATOM 718 N N . LEU A 1 88 ? -1.139 10.721 9.806 1.00 82.88 88 LEU A N 1
ATOM 719 C CA . LEU A 1 88 ? -2.509 11.127 9.500 1.00 82.88 88 LEU A CA 1
ATOM 720 C C . LEU A 1 88 ? -3.521 10.074 9.975 1.00 82.88 88 LEU A C 1
ATOM 722 O O . LEU A 1 88 ? -4.483 10.437 10.654 1.00 82.88 88 LEU A O 1
ATOM 726 N N . GLY A 1 89 ? -3.265 8.792 9.700 1.00 82.19 89 GLY A N 1
ATOM 727 C CA . GLY A 1 89 ? -4.083 7.673 10.180 1.00 82.19 89 GLY A CA 1
ATOM 728 C C . GLY A 1 89 ? -4.223 7.662 11.702 1.00 82.19 89 GLY A C 1
ATOM 729 O O . GLY A 1 89 ? -5.328 7.613 12.247 1.00 82.19 89 GLY A O 1
ATOM 730 N N . MET A 1 90 ? -3.118 7.896 12.416 1.00 85.19 90 MET A N 1
ATOM 731 C CA . MET A 1 90 ? -3.114 7.994 13.877 1.00 85.19 90 MET A CA 1
ATOM 732 C C . MET A 1 90 ? -4.004 9.129 14.407 1.00 85.19 90 MET A C 1
ATOM 734 O O . MET A 1 90 ? -4.750 8.933 15.369 1.00 85.19 90 MET A O 1
ATOM 738 N N . LYS A 1 91 ? -3.981 10.308 13.769 1.00 83.56 91 LYS A N 1
ATOM 739 C CA . LYS A 1 91 ? -4.861 11.432 14.138 1.00 83.56 91 LYS A CA 1
ATOM 740 C C . LYS A 1 91 ? -6.335 11.090 13.924 1.00 83.56 91 LYS A C 1
ATOM 742 O O . LYS A 1 91 ? -7.158 11.397 14.788 1.00 83.56 91 LYS A O 1
ATOM 747 N N . ILE A 1 92 ? -6.658 10.437 12.806 1.00 80.81 92 ILE A N 1
ATOM 748 C CA . ILE A 1 92 ? -8.022 9.986 12.491 1.00 80.81 92 ILE A CA 1
ATOM 749 C C . ILE A 1 92 ? -8.492 8.972 13.539 1.00 80.81 92 ILE A C 1
ATOM 751 O O . ILE A 1 92 ? -9.584 9.123 14.090 1.00 80.81 92 ILE A O 1
ATOM 755 N N . ARG A 1 93 ? -7.646 7.998 13.891 1.00 82.81 93 ARG A N 1
ATOM 756 C CA . ARG A 1 93 ? -7.929 6.997 14.928 1.00 82.81 93 ARG A CA 1
ATOM 757 C C . ARG A 1 93 ? -8.252 7.637 16.277 1.00 82.81 93 ARG A C 1
ATOM 759 O O . ARG A 1 93 ? -9.282 7.319 16.870 1.00 82.81 93 ARG A O 1
ATOM 766 N N . ILE A 1 94 ? -7.404 8.549 16.754 1.00 85.75 94 ILE A N 1
ATOM 767 C CA . ILE A 1 94 ? -7.607 9.232 18.043 1.00 85.75 94 ILE A CA 1
ATOM 768 C C . ILE A 1 94 ? -8.897 10.066 18.015 1.00 85.75 94 ILE A C 1
ATOM 770 O O . ILE A 1 94 ? -9.684 10.027 18.965 1.00 85.75 94 ILE A O 1
ATOM 774 N N . GLY A 1 95 ? -9.146 10.781 16.913 1.00 84.94 95 GLY A N 1
ATOM 775 C CA . GLY A 1 95 ? -10.366 11.565 16.721 1.00 84.94 95 GLY A CA 1
ATOM 776 C C . GLY A 1 95 ? -11.633 10.706 16.754 1.00 84.94 95 GLY A C 1
ATOM 777 O O . GLY A 1 95 ? -12.591 11.055 17.444 1.00 84.94 95 GLY A O 1
ATOM 778 N N . CYS A 1 96 ? -11.609 9.557 16.075 1.00 81.50 96 CYS A N 1
ATOM 779 C CA . CYS A 1 96 ? -12.705 8.593 16.053 1.00 81.50 96 CYS A CA 1
ATOM 780 C C . CYS A 1 96 ? -12.994 8.065 17.468 1.00 81.50 96 CYS A C 1
ATOM 782 O O . CYS A 1 96 ? -14.097 8.262 17.982 1.00 81.50 96 CYS A O 1
ATOM 784 N N . CYS A 1 97 ? -11.987 7.511 18.154 1.00 83.19 97 CYS A N 1
ATOM 785 C CA . CYS A 1 97 ? -12.138 6.992 19.517 1.00 83.19 97 CYS A CA 1
ATOM 786 C C . CYS A 1 97 ? -12.704 8.044 20.491 1.00 83.19 97 CYS A C 1
ATOM 788 O O . CYS A 1 97 ? -13.598 7.737 21.281 1.00 83.19 97 CYS A O 1
ATOM 790 N N . SER A 1 98 ? -12.237 9.296 20.403 1.00 86.00 98 SER A N 1
ATOM 791 C CA . SER A 1 98 ? -12.737 10.408 21.224 1.00 86.00 98 SER A CA 1
ATOM 792 C C . SER A 1 98 ? -14.207 10.740 20.935 1.00 86.00 98 SER A C 1
ATOM 794 O O . SER A 1 98 ? -14.997 10.953 21.861 1.00 86.00 98 SER A O 1
ATOM 796 N N . LEU A 1 99 ? -14.606 10.740 19.659 1.00 82.69 99 LEU A N 1
ATOM 797 C CA . LEU A 1 99 ? -15.989 10.987 19.256 1.00 82.69 99 LEU A CA 1
ATOM 798 C C . LEU A 1 99 ? -16.927 9.894 19.777 1.00 82.69 99 LEU A C 1
ATOM 800 O O . LEU A 1 99 ? -17.965 10.213 20.358 1.00 82.69 99 LEU A O 1
ATOM 804 N N . ILE A 1 100 ? -16.550 8.621 19.635 1.00 82.88 100 ILE A N 1
ATOM 805 C CA . ILE A 1 100 ? -17.382 7.510 20.115 1.00 82.88 100 ILE A CA 1
ATOM 806 C C . ILE A 1 100 ? -17.488 7.512 21.638 1.00 82.88 100 ILE A C 1
ATOM 808 O O . ILE A 1 100 ? -18.580 7.301 22.168 1.00 82.88 100 ILE A O 1
ATOM 812 N N . TYR A 1 101 ? -16.396 7.790 22.351 1.00 83.44 101 TYR A N 1
ATOM 813 C CA . TYR A 1 101 ? -16.429 7.902 23.808 1.00 83.44 101 TYR A CA 1
ATOM 814 C C . TYR A 1 101 ? -17.432 8.974 24.266 1.00 83.44 101 TYR A C 1
ATOM 816 O O . TYR A 1 101 ? -18.288 8.719 25.114 1.00 83.44 101 TYR A O 1
ATOM 824 N N . ARG A 1 102 ? -17.411 10.154 23.631 1.00 83.75 102 ARG A N 1
ATOM 825 C CA . ARG A 1 102 ? -18.372 11.235 23.912 1.00 83.75 102 ARG A CA 1
ATOM 826 C C . ARG A 1 102 ? -19.813 10.846 23.588 1.00 83.75 102 ARG A C 1
ATOM 828 O O . ARG A 1 102 ? -20.714 11.235 24.327 1.00 83.75 102 ARG A O 1
ATOM 835 N N . THR A 1 103 ? -20.040 10.115 22.499 1.00 83.56 103 THR A N 1
ATOM 836 C CA . THR A 1 103 ? -21.374 9.611 22.138 1.00 83.56 103 THR A CA 1
ATOM 837 C C . THR A 1 103 ? -21.861 8.586 23.155 1.00 83.56 103 THR A C 1
ATOM 839 O O . THR A 1 103 ? -23.001 8.664 23.598 1.00 83.56 103 THR A O 1
ATOM 842 N N . SER A 1 104 ? -20.978 7.694 23.599 1.00 82.19 104 SER A N 1
ATOM 843 C CA . SER A 1 104 ? -21.278 6.646 24.575 1.00 82.19 104 SER A CA 1
ATOM 844 C C . SER A 1 104 ? -21.728 7.214 25.923 1.00 82.19 104 SER A C 1
ATOM 846 O O . SER A 1 104 ? -22.674 6.708 26.518 1.00 82.19 104 SER A O 1
ATOM 848 N N . LEU A 1 105 ? -21.112 8.313 26.375 1.00 81.12 105 LEU A N 1
ATOM 849 C CA . LEU A 1 105 ? -21.488 9.001 27.617 1.00 81.12 105 LEU A CA 1
ATOM 850 C C . LEU A 1 105 ? -22.844 9.725 27.553 1.00 81.12 105 LEU A C 1
ATOM 852 O O . LEU A 1 105 ? -23.397 10.067 28.595 1.00 81.12 105 LEU A O 1
ATOM 856 N N . LYS A 1 106 ? -23.376 9.988 26.354 1.00 79.75 106 LYS A N 1
ATOM 857 C CA . LYS A 1 106 ? -24.666 10.674 26.157 1.00 79.75 106 LYS A CA 1
ATOM 858 C C . LYS A 1 106 ? -25.852 9.712 26.039 1.00 79.75 106 LYS A C 1
ATOM 860 O O . LYS A 1 106 ? -26.991 10.167 25.986 1.00 79.75 106 LYS A O 1
ATOM 865 N N . ILE A 1 107 ? -25.601 8.405 25.969 1.00 79.62 107 ILE A N 1
ATOM 866 C CA . ILE A 1 107 ? -26.649 7.385 25.867 1.00 79.62 107 ILE A CA 1
ATOM 867 C C . ILE A 1 107 ? -27.346 7.239 27.230 1.00 79.62 107 ILE A C 1
ATOM 869 O O . ILE A 1 107 ? -26.697 7.170 28.272 1.00 79.62 107 ILE A O 1
ATOM 873 N N . ASN A 1 108 ? -28.683 7.202 27.228 1.00 70.44 108 ASN A N 1
ATOM 874 C CA . ASN A 1 108 ? -29.499 7.040 28.434 1.00 70.44 108 ASN A CA 1
ATOM 875 C C . ASN A 1 108 ? -29.164 5.716 29.158 1.00 70.44 108 ASN A C 1
ATOM 877 O O . ASN A 1 108 ? -28.940 4.693 28.511 1.00 70.44 108 ASN A O 1
ATOM 881 N N . LYS A 1 109 ? -29.193 5.713 30.496 1.00 67.44 109 LYS A N 1
ATOM 882 C CA . LYS A 1 109 ? -28.858 4.569 31.361 1.00 67.44 109 LYS A CA 1
ATOM 883 C C . LYS A 1 109 ? -29.628 3.289 31.006 1.00 67.44 109 LYS A C 1
ATOM 885 O O . LYS A 1 109 ? -29.045 2.215 31.063 1.00 67.44 109 LYS A O 1
ATOM 890 N N . ASN A 1 110 ? -30.884 3.396 30.560 1.00 66.31 110 ASN A N 1
ATOM 891 C CA . ASN A 1 110 ? -31.684 2.234 30.142 1.00 66.31 110 ASN A CA 1
ATOM 892 C C . ASN A 1 110 ? -31.173 1.589 28.841 1.00 66.31 110 ASN A C 1
ATOM 894 O O . ASN A 1 110 ? -31.160 0.369 28.722 1.00 66.31 110 ASN A O 1
ATOM 898 N N . ALA A 1 111 ? -30.695 2.391 27.887 1.00 61.62 111 ALA A N 1
ATOM 899 C CA . ALA A 1 111 ? -30.064 1.888 26.666 1.00 61.62 111 ALA A CA 1
ATOM 900 C C . ALA A 1 111 ? -28.625 1.405 26.935 1.00 61.62 111 ALA A C 1
ATOM 902 O O . ALA A 1 111 ? -28.211 0.379 26.403 1.00 61.62 111 ALA A O 1
ATOM 903 N N . ALA A 1 112 ? -27.892 2.078 27.829 1.00 62.66 112 ALA A N 1
ATOM 904 C CA . ALA A 1 112 ? -26.549 1.684 28.259 1.00 62.66 112 ALA A CA 1
ATOM 905 C C . ALA A 1 112 ? -26.523 0.398 29.111 1.00 62.66 112 ALA A C 1
ATOM 907 O O . ALA A 1 112 ? -25.502 -0.280 29.154 1.00 62.66 112 ALA A O 1
ATOM 908 N N . ALA A 1 113 ? -27.625 0.047 29.781 1.00 63.44 113 ALA A N 1
ATOM 909 C CA . ALA A 1 113 ? -27.770 -1.230 30.479 1.00 63.44 113 ALA A CA 1
ATOM 910 C C . ALA A 1 113 ? -28.033 -2.398 29.509 1.00 63.44 113 ALA A C 1
ATOM 912 O O . ALA A 1 113 ? -27.585 -3.514 29.762 1.00 63.44 113 ALA A O 1
ATOM 913 N N . ALA A 1 114 ? -28.719 -2.142 28.388 1.00 65.38 114 ALA A N 1
ATOM 914 C CA . ALA A 1 114 ? -28.975 -3.135 27.342 1.00 65.38 114 ALA A CA 1
ATOM 915 C C . ALA A 1 114 ? -27.755 -3.366 26.430 1.00 65.38 114 ALA A C 1
ATOM 917 O O . ALA A 1 114 ? -27.503 -4.488 25.991 1.00 65.38 114 ALA A O 1
ATOM 918 N N . SER A 1 115 ? -26.971 -2.319 26.155 1.00 64.62 115 SER A N 1
ATOM 919 C CA . SER A 1 115 ? -25.750 -2.395 25.350 1.00 64.62 115 SER A CA 1
ATOM 920 C C . SER A 1 115 ? -24.517 -2.277 26.241 1.00 64.62 115 SER A C 1
ATOM 922 O O . SER A 1 115 ? -24.308 -1.229 26.840 1.00 64.62 115 SER A O 1
ATOM 924 N N . ASN A 1 116 ? -23.664 -3.302 26.313 1.00 75.56 116 ASN A N 1
ATOM 925 C CA . ASN A 1 116 ? -22.448 -3.255 27.130 1.00 75.56 116 ASN A CA 1
ATOM 926 C C . ASN A 1 116 ? -21.444 -2.237 26.542 1.00 75.56 116 ASN A C 1
ATOM 928 O O . ASN A 1 116 ? -20.590 -2.579 25.721 1.00 75.56 116 ASN A O 1
ATOM 932 N N . VAL A 1 117 ? -21.585 -0.963 26.921 1.00 76.69 117 VAL A N 1
ATOM 933 C CA . VAL A 1 117 ? -20.881 0.194 26.337 1.00 76.69 117 VAL A CA 1
ATOM 934 C C . VAL A 1 117 ? -19.362 -0.002 26.346 1.00 76.69 117 VAL A C 1
ATOM 936 O O . VAL A 1 117 ? -18.687 0.305 25.364 1.00 76.69 117 VAL A O 1
ATOM 939 N N . GLY A 1 118 ? -18.820 -0.597 27.414 1.00 76.19 118 GLY A N 1
ATOM 940 C CA . GLY A 1 118 ? -17.396 -0.928 27.507 1.00 76.19 118 GLY A CA 1
ATOM 941 C C . GLY A 1 118 ? -16.948 -1.960 26.467 1.00 76.19 118 GLY A C 1
ATOM 942 O O . GLY A 1 118 ? -15.873 -1.825 25.884 1.00 76.19 118 GLY A O 1
ATOM 943 N N . THR A 1 119 ? -17.787 -2.955 26.165 1.00 81.00 119 THR A N 1
ATOM 944 C CA . THR A 1 119 ? -17.521 -3.937 25.103 1.00 81.00 119 THR A CA 1
ATOM 945 C C . THR A 1 119 ? -17.546 -3.286 23.723 1.00 81.00 119 THR A C 1
ATOM 947 O O . THR A 1 119 ? -16.677 -3.588 22.910 1.00 81.00 119 THR A O 1
ATOM 950 N N . ILE A 1 120 ? -18.480 -2.364 23.473 1.00 81.88 120 ILE A N 1
ATOM 951 C CA . ILE A 1 120 ? -18.581 -1.642 22.194 1.00 81.88 120 ILE A CA 1
ATOM 952 C C . ILE A 1 120 ? -17.335 -0.787 21.960 1.00 81.88 120 ILE A C 1
ATOM 954 O O . ILE A 1 120 ? -16.739 -0.854 20.888 1.00 81.88 120 ILE A O 1
ATOM 958 N N . ILE A 1 121 ? -16.895 -0.032 22.970 1.00 82.06 121 ILE A N 1
ATOM 959 C CA . ILE A 1 121 ? -15.685 0.795 22.869 1.00 82.06 121 ILE A CA 1
ATOM 960 C C . ILE A 1 121 ? -14.448 -0.083 22.644 1.00 82.06 121 ILE A C 1
ATOM 962 O O . ILE A 1 121 ? -13.601 0.263 21.820 1.00 82.06 121 ILE A O 1
ATOM 966 N N . ASN A 1 122 ? -14.342 -1.228 23.326 1.00 83.56 122 ASN A N 1
ATOM 967 C CA . ASN A 1 122 ? -13.215 -2.149 23.168 1.00 83.56 122 ASN A CA 1
ATOM 968 C C . ASN A 1 122 ? -13.179 -2.811 21.777 1.00 83.56 122 ASN A C 1
ATOM 970 O O . ASN A 1 122 ? -12.127 -2.864 21.143 1.00 83.56 122 ASN A O 1
ATOM 974 N N . LEU A 1 123 ? -14.329 -3.272 21.275 1.00 81.25 123 LEU A N 1
ATOM 975 C CA . LEU A 1 123 ? -14.442 -3.835 19.927 1.00 81.25 123 LEU A CA 1
ATOM 976 C C . LEU A 1 123 ? -14.044 -2.788 18.879 1.00 81.25 123 LEU A C 1
ATOM 978 O O . LEU A 1 123 ? -13.199 -3.026 18.022 1.00 81.25 123 LEU A O 1
ATOM 982 N N . LEU A 1 124 ? -14.589 -1.584 19.016 1.00 80.38 124 LEU A N 1
ATOM 983 C CA . LEU A 1 124 ? -14.392 -0.508 18.063 1.00 80.38 124 LEU A CA 1
ATOM 984 C C . LEU A 1 124 ? -12.971 0.053 18.076 1.00 80.38 124 LEU A C 1
ATOM 986 O O . LEU A 1 124 ? -12.419 0.336 17.022 1.00 80.38 124 LEU A O 1
ATOM 990 N N . SER A 1 125 ? -12.341 0.191 19.242 1.00 81.31 125 SER A N 1
ATOM 991 C CA . SER A 1 125 ? -10.947 0.649 19.322 1.00 81.31 125 SER A CA 1
ATOM 992 C C . SER A 1 125 ? -9.962 -0.351 18.700 1.00 81.31 125 SER A C 1
ATOM 994 O O . SER A 1 125 ? -8.948 0.070 18.129 1.00 81.31 125 SER A O 1
ATOM 996 N N . ASN A 1 126 ? -10.277 -1.650 18.739 1.00 84.38 126 ASN A N 1
ATOM 997 C CA . ASN A 1 126 ? -9.558 -2.688 18.001 1.00 84.38 126 ASN A CA 1
ATOM 998 C C . ASN A 1 126 ? -9.854 -2.640 16.488 1.00 84.38 126 ASN A C 1
ATOM 1000 O O . ASN A 1 126 ? -8.932 -2.724 15.671 1.00 84.38 126 ASN A O 1
ATOM 1004 N N . ASP A 1 127 ? -11.113 -2.442 16.104 1.00 86.56 127 ASP A N 1
ATOM 1005 C CA . ASP A 1 127 ? -11.525 -2.405 14.699 1.00 86.56 127 ASP A CA 1
ATOM 1006 C C . ASP A 1 127 ? -11.017 -1.157 13.978 1.00 86.56 127 ASP A C 1
ATOM 1008 O O . ASP A 1 127 ? -10.513 -1.269 12.865 1.00 86.56 127 ASP A O 1
ATOM 1012 N N . VAL A 1 128 ? -11.026 0.013 14.622 1.00 83.00 128 VAL A N 1
ATOM 1013 C CA . VAL A 1 128 ? -10.463 1.258 14.070 1.00 83.00 128 VAL A CA 1
ATOM 1014 C C . VAL A 1 128 ? -8.980 1.086 13.737 1.00 83.00 128 VAL A C 1
ATOM 1016 O O . VAL A 1 128 ? -8.529 1.582 12.710 1.00 83.00 128 VAL A O 1
ATOM 1019 N N . ASN A 1 129 ? -8.216 0.343 14.545 1.00 83.69 129 ASN A N 1
ATOM 1020 C CA . ASN A 1 129 ? -6.810 0.060 14.242 1.00 83.69 129 ASN A CA 1
ATOM 1021 C C . ASN A 1 129 ? -6.647 -0.802 12.979 1.00 83.69 129 ASN A C 1
ATOM 1023 O O . ASN A 1 129 ? -5.760 -0.559 12.163 1.00 83.69 129 ASN A O 1
ATOM 1027 N N . ARG A 1 130 ? -7.506 -1.813 12.804 1.00 83.25 130 ARG A N 1
ATOM 1028 C CA . ARG A 1 130 ? -7.500 -2.653 11.597 1.00 83.25 130 ARG A CA 1
ATOM 1029 C C . ARG A 1 130 ? -7.997 -1.893 10.370 1.00 83.25 130 ARG A C 1
ATOM 1031 O O . ARG A 1 130 ? -7.444 -2.079 9.290 1.00 83.25 130 ARG A O 1
ATOM 1038 N N . LEU A 1 131 ? -9.013 -1.051 10.538 1.00 80.06 131 LEU A N 1
ATOM 1039 C CA . LEU A 1 131 ? -9.584 -0.225 9.481 1.00 80.06 131 LEU A CA 1
ATOM 1040 C C . LEU A 1 131 ? -8.618 0.862 9.019 1.00 80.06 131 LEU A C 1
ATOM 1042 O O . LEU A 1 131 ? -8.582 1.124 7.828 1.00 80.06 131 LEU A O 1
ATOM 1046 N N . ASP A 1 132 ? -7.811 1.445 9.908 1.00 82.56 132 ASP A N 1
ATOM 1047 C CA . ASP A 1 132 ? -6.778 2.422 9.535 1.00 82.56 132 ASP A CA 1
ATOM 1048 C C . ASP A 1 132 ? -5.758 1.804 8.565 1.00 82.56 132 ASP A C 1
ATOM 1050 O O . ASP A 1 132 ? -5.556 2.297 7.453 1.00 82.56 132 ASP A O 1
ATOM 1054 N N . LEU A 1 133 ? -5.210 0.637 8.923 1.00 81.62 133 LEU A N 1
ATOM 1055 C CA . LEU A 1 133 ? -4.313 -0.121 8.045 1.00 81.62 133 LEU A CA 1
ATOM 1056 C C . LEU A 1 133 ? -5.008 -0.534 6.739 1.00 81.62 133 LEU A C 1
ATOM 1058 O O . LEU A 1 133 ? -4.450 -0.371 5.653 1.00 81.62 133 LEU A O 1
ATOM 1062 N N . ALA A 1 134 ? -6.241 -1.041 6.822 1.00 81.31 134 ALA A N 1
ATOM 1063 C CA . ALA A 1 134 ? -6.999 -1.454 5.646 1.00 81.31 134 ALA A CA 1
ATOM 1064 C C . ALA A 1 134 ? -7.305 -0.273 4.713 1.00 81.31 134 ALA A C 1
ATOM 1066 O O . ALA A 1 134 ? -7.151 -0.408 3.504 1.00 81.31 134 ALA A O 1
ATOM 1067 N N . ALA A 1 135 ? -7.679 0.891 5.245 1.00 77.38 135 ALA A N 1
ATOM 1068 C CA . ALA A 1 135 ? -7.981 2.091 4.473 1.00 77.38 135 ALA A CA 1
ATOM 1069 C C . ALA A 1 135 ? -6.759 2.579 3.685 1.00 77.38 135 ALA A C 1
ATOM 1071 O O . ALA A 1 135 ? -6.893 2.932 2.510 1.00 77.38 135 ALA A O 1
ATOM 1072 N N . MET A 1 136 ? -5.560 2.521 4.282 1.00 77.31 136 MET A N 1
ATOM 1073 C CA . MET A 1 136 ? -4.318 2.832 3.565 1.00 77.31 136 MET A CA 1
ATOM 1074 C C . MET A 1 136 ? -4.093 1.892 2.376 1.00 77.31 136 MET A C 1
ATOM 1076 O O . MET A 1 136 ? -3.765 2.349 1.280 1.00 77.31 136 MET A O 1
ATOM 1080 N N . HIS A 1 137 ? -4.326 0.591 2.556 1.00 78.94 137 HIS A N 1
ATOM 1081 C CA . HIS A 1 137 ? -4.173 -0.390 1.481 1.00 78.94 137 HIS A CA 1
ATOM 1082 C C . HIS A 1 137 ? -5.286 -0.319 0.424 1.00 78.94 137 HIS A C 1
ATOM 1084 O O . HIS A 1 137 ? -5.008 -0.491 -0.761 1.00 78.94 137 HIS A O 1
ATOM 1090 N N . LEU A 1 138 ? -6.527 -0.012 0.807 1.00 79.25 138 LEU A N 1
ATOM 1091 C CA . LEU A 1 138 ? -7.658 0.128 -0.118 1.00 79.25 138 LEU A CA 1
ATOM 1092 C C . LEU A 1 138 ? -7.463 1.301 -1.084 1.00 79.25 138 LEU A C 1
ATOM 1094 O O . LEU A 1 138 ? -7.724 1.176 -2.281 1.00 79.25 138 LEU A O 1
ATOM 1098 N N . LEU A 1 139 ? -6.950 2.432 -0.592 1.00 78.06 139 LEU A N 1
ATOM 1099 C CA . LEU A 1 139 ? -6.636 3.578 -1.448 1.00 78.06 139 LEU A CA 1
ATOM 1100 C C . LEU A 1 139 ? -5.539 3.258 -2.469 1.00 78.06 139 LEU A C 1
ATOM 1102 O O . LEU A 1 139 ? -5.592 3.780 -3.585 1.00 78.06 139 LEU A O 1
ATOM 1106 N N . GLN A 1 140 ? -4.582 2.403 -2.098 1.00 78.31 140 GLN A N 1
ATOM 1107 C CA . GLN A 1 140 ? -3.542 1.902 -2.996 1.00 78.31 140 GLN A CA 1
ATOM 1108 C C . GLN A 1 140 ? -4.104 0.893 -4.007 1.00 78.31 140 GLN A C 1
ATOM 1110 O O . GLN A 1 140 ? -3.715 0.932 -5.171 1.00 78.31 140 GLN A O 1
ATOM 1115 N N . LEU A 1 141 ? -5.054 0.045 -3.601 1.00 83.75 141 LEU A N 1
ATOM 1116 C CA . LEU A 1 141 ? -5.698 -0.942 -4.474 1.00 83.75 141 LEU A CA 1
ATOM 1117 C C . LEU A 1 141 ? -6.416 -0.287 -5.663 1.00 83.75 141 LEU A C 1
ATOM 1119 O O . LEU A 1 141 ? -6.385 -0.829 -6.760 1.00 83.75 141 LEU A O 1
ATOM 1123 N N . LEU A 1 142 ? -7.012 0.894 -5.469 1.00 83.12 142 LEU A N 1
ATOM 1124 C CA . LEU A 1 142 ? -7.655 1.652 -6.551 1.00 83.12 142 LEU A CA 1
ATOM 1125 C C . LEU A 1 142 ? -6.658 2.312 -7.515 1.00 83.12 142 LEU A C 1
ATOM 1127 O O . LEU A 1 142 ? -6.987 2.550 -8.671 1.00 83.12 142 LEU A O 1
ATOM 1131 N N . VAL A 1 143 ? -5.451 2.633 -7.047 1.00 81.44 143 VAL A N 1
ATOM 1132 C CA . VAL A 1 143 ? -4.417 3.306 -7.857 1.00 81.44 143 VAL A CA 1
ATOM 1133 C C . VAL A 1 143 ? -3.573 2.306 -8.638 1.00 81.44 143 VAL A C 1
ATOM 1135 O O . VAL A 1 143 ? -3.227 2.563 -9.789 1.00 81.44 143 VAL A O 1
ATOM 1138 N N . ALA A 1 144 ? -3.290 1.154 -8.032 1.00 85.50 144 ALA A N 1
ATOM 1139 C CA . ALA A 1 144 ? -2.522 0.070 -8.626 1.00 85.50 144 ALA A CA 1
ATOM 1140 C C . ALA A 1 144 ? -2.941 -0.319 -10.065 1.00 85.50 144 ALA A C 1
ATOM 1142 O O . ALA A 1 144 ? -2.041 -0.490 -10.886 1.00 85.50 144 ALA A O 1
ATOM 1143 N N . PRO A 1 145 ? -4.235 -0.437 -10.441 1.00 88.75 145 PRO A N 1
ATOM 1144 C CA . PRO A 1 145 ? -4.607 -0.793 -11.812 1.00 88.75 145 PRO A CA 1
ATOM 1145 C C . PRO A 1 145 ? -4.247 0.298 -12.825 1.00 88.75 145 PRO A C 1
ATOM 1147 O O . PRO A 1 145 ? -3.736 -0.018 -13.895 1.00 88.75 145 PRO A O 1
ATOM 1150 N N . ILE A 1 146 ? -4.449 1.572 -12.475 1.00 86.38 146 ILE A N 1
ATOM 1151 C CA . ILE A 1 146 ? -4.086 2.705 -13.339 1.00 86.38 146 ILE A CA 1
ATOM 1152 C C . ILE A 1 146 ? -2.572 2.701 -13.568 1.00 86.38 146 ILE A C 1
ATOM 1154 O O . ILE A 1 146 ? -2.113 2.770 -14.704 1.00 86.38 146 ILE A O 1
ATOM 1158 N N . GLU A 1 147 ? -1.800 2.548 -12.491 1.00 83.88 147 GLU A N 1
ATOM 1159 C CA . GLU A 1 147 ? -0.338 2.447 -12.546 1.00 83.88 147 GLU A CA 1
ATOM 1160 C C . GLU A 1 147 ? 0.119 1.260 -13.416 1.00 83.88 147 GLU A C 1
ATOM 1162 O O . GLU A 1 147 ? 1.010 1.403 -14.253 1.00 83.88 147 GLU A O 1
ATOM 1167 N N . THR A 1 148 ? -0.536 0.106 -13.273 1.00 88.75 148 THR A N 1
ATOM 1168 C CA . THR A 1 148 ? -0.224 -1.118 -14.026 1.00 88.75 148 THR A CA 1
ATOM 1169 C C . THR A 1 148 ? -0.451 -0.941 -15.528 1.00 88.75 148 THR A C 1
ATOM 1171 O O . THR A 1 148 ? 0.406 -1.330 -16.320 1.00 88.75 148 THR A O 1
ATOM 1174 N N . ILE A 1 149 ? -1.563 -0.318 -15.934 1.00 90.56 149 ILE A N 1
ATOM 1175 C CA . ILE A 1 149 ? -1.879 -0.068 -17.351 1.00 90.56 149 ILE A CA 1
ATOM 1176 C C . ILE A 1 149 ? -0.800 0.805 -18.002 1.00 90.56 149 ILE A C 1
ATOM 1178 O O . ILE A 1 149 ? -0.332 0.496 -19.098 1.00 90.56 149 ILE A O 1
ATOM 1182 N N . VAL A 1 150 ? -0.363 1.863 -17.313 1.00 87.31 150 VAL A N 1
ATOM 1183 C CA . VAL A 1 150 ? 0.672 2.771 -17.828 1.00 87.31 150 VAL A CA 1
ATOM 1184 C C . VAL A 1 150 ? 2.014 2.047 -17.995 1.00 87.31 150 VAL A C 1
ATOM 1186 O O . VAL A 1 150 ? 2.676 2.217 -19.018 1.00 87.31 150 VAL A O 1
ATOM 1189 N N . ILE A 1 151 ? 2.407 1.207 -17.029 1.00 86.69 151 ILE A N 1
ATOM 1190 C CA . ILE A 1 151 ? 3.651 0.423 -17.114 1.00 86.69 151 ILE A CA 1
ATOM 1191 C C . ILE A 1 151 ? 3.589 -0.579 -18.272 1.00 86.69 151 ILE A C 1
ATOM 1193 O O . ILE A 1 151 ? 4.551 -0.687 -19.029 1.00 86.69 151 ILE A O 1
ATOM 1197 N N . ILE A 1 152 ? 2.462 -1.278 -18.443 1.00 90.44 152 ILE A N 1
ATOM 1198 C CA . ILE A 1 152 ? 2.266 -2.225 -19.551 1.00 90.44 152 ILE A CA 1
ATOM 1199 C C . ILE A 1 152 ? 2.384 -1.515 -20.904 1.00 90.44 152 ILE A C 1
ATOM 1201 O O . ILE A 1 152 ? 3.073 -2.017 -21.792 1.00 90.44 152 ILE A O 1
ATOM 1205 N N . TYR A 1 153 ? 1.772 -0.335 -21.051 1.00 90.12 153 TYR A N 1
ATOM 1206 C CA . TYR A 1 153 ? 1.878 0.470 -22.270 1.00 90.12 153 TYR A CA 1
ATOM 1207 C C . TYR A 1 153 ? 3.335 0.836 -22.585 1.00 90.12 153 TYR A C 1
ATOM 1209 O O . TYR A 1 153 ? 3.805 0.620 -23.701 1.00 90.12 153 TYR A O 1
ATOM 1217 N N . PHE A 1 154 ? 4.074 1.334 -21.590 1.00 85.75 154 PHE A N 1
ATOM 1218 C CA . PHE A 1 154 ? 5.468 1.741 -21.775 1.00 85.75 154 PHE A CA 1
ATOM 1219 C C . PHE A 1 154 ? 6.388 0.549 -22.081 1.00 85.75 154 PHE A C 1
ATOM 1221 O O . PHE A 1 154 ? 7.291 0.643 -22.916 1.00 85.75 154 PHE A O 1
ATOM 1228 N N . LEU A 1 155 ? 6.133 -0.593 -21.435 1.00 88.12 155 LEU A N 1
ATOM 1229 C CA . LEU A 1 155 ? 6.869 -1.833 -21.658 1.00 88.12 155 LEU A CA 1
ATOM 1230 C C . LEU A 1 155 ? 6.656 -2.350 -23.085 1.00 88.12 155 LEU A C 1
ATOM 1232 O O . LEU A 1 155 ? 7.627 -2.678 -23.765 1.00 88.12 155 LEU A O 1
ATOM 1236 N N . TYR A 1 156 ? 5.407 -2.364 -23.558 1.00 90.94 156 TYR A N 1
ATOM 1237 C CA . TYR A 1 156 ? 5.085 -2.767 -24.926 1.00 90.94 156 TYR A CA 1
ATOM 1238 C C . TYR A 1 156 ? 5.709 -1.819 -25.958 1.00 90.94 156 TYR A C 1
ATOM 1240 O O . TYR A 1 156 ? 6.282 -2.281 -26.940 1.00 90.94 156 TYR A O 1
ATOM 1248 N N . ALA A 1 157 ? 5.680 -0.505 -25.708 1.00 89.50 157 ALA A N 1
ATOM 1249 C CA . ALA A 1 157 ? 6.300 0.485 -26.589 1.00 89.50 157 ALA A CA 1
ATOM 1250 C C . ALA A 1 157 ? 7.832 0.339 -26.685 1.00 89.50 157 ALA A C 1
ATOM 1252 O O . ALA A 1 157 ? 8.406 0.605 -27.736 1.00 89.50 157 ALA A O 1
ATOM 1253 N N . THR A 1 158 ? 8.494 -0.089 -25.604 1.00 85.25 158 THR A N 1
ATOM 1254 C CA . THR A 1 158 ? 9.963 -0.199 -25.557 1.00 85.25 158 THR A CA 1
ATOM 1255 C C . THR A 1 158 ? 10.473 -1.538 -26.097 1.00 85.25 158 THR A C 1
ATOM 1257 O O . THR A 1 158 ? 11.508 -1.583 -26.754 1.00 85.25 158 THR A O 1
ATOM 1260 N N . VAL A 1 159 ? 9.774 -2.638 -25.798 1.00 87.12 159 VAL A N 1
ATOM 1261 C CA . VAL A 1 159 ? 10.249 -4.014 -26.042 1.00 87.12 159 VAL A CA 1
ATOM 1262 C C . VAL A 1 159 ? 9.514 -4.690 -27.212 1.00 87.12 159 VAL A C 1
ATOM 1264 O O . VAL A 1 159 ? 10.040 -5.618 -27.825 1.00 87.12 159 VAL A O 1
ATOM 1267 N N . GLY A 1 160 ? 8.319 -4.216 -27.573 1.00 88.94 160 GLY A N 1
ATOM 1268 C CA . GLY A 1 160 ? 7.512 -4.764 -28.664 1.00 88.94 160 GLY A CA 1
ATOM 1269 C C . GLY A 1 160 ? 6.811 -6.079 -28.305 1.00 88.94 160 GLY A C 1
ATOM 1270 O O . GLY A 1 160 ? 6.432 -6.319 -27.157 1.00 88.94 160 GLY A O 1
ATOM 1271 N N . ALA A 1 161 ? 6.622 -6.955 -29.299 1.00 91.44 161 ALA A N 1
ATOM 1272 C CA . ALA A 1 161 ? 5.803 -8.167 -29.173 1.00 91.44 161 ALA A CA 1
ATOM 1273 C C . ALA A 1 161 ? 6.318 -9.178 -28.127 1.00 91.44 161 ALA A C 1
ATOM 1275 O O . ALA A 1 161 ? 5.526 -9.912 -27.534 1.00 91.44 161 ALA A O 1
ATOM 1276 N N . THR A 1 162 ? 7.623 -9.197 -27.842 1.00 91.75 162 THR A N 1
ATOM 1277 C CA . THR A 1 162 ? 8.221 -10.103 -26.844 1.00 91.75 162 THR A CA 1
ATOM 1278 C C . THR A 1 162 ? 7.774 -9.782 -25.412 1.00 91.75 162 THR A C 1
ATOM 1280 O O . THR A 1 162 ? 7.751 -10.677 -24.565 1.00 91.75 162 THR A O 1
ATOM 1283 N N . ALA A 1 163 ? 7.318 -8.553 -25.137 1.00 91.19 163 ALA A N 1
ATOM 1284 C CA . ALA A 1 163 ? 6.781 -8.161 -23.831 1.00 91.19 163 ALA A CA 1
ATOM 1285 C C . ALA A 1 163 ? 5.490 -8.906 -23.454 1.00 91.19 163 ALA A C 1
ATOM 1287 O O . ALA A 1 163 ? 5.202 -9.086 -22.267 1.00 91.19 163 ALA A O 1
ATOM 1288 N N . VAL A 1 164 ? 4.714 -9.362 -24.446 1.00 92.81 164 VAL A N 1
ATOM 1289 C CA . VAL A 1 164 ? 3.401 -9.992 -24.229 1.00 92.81 164 VAL A CA 1
ATOM 1290 C C . VAL A 1 164 ? 3.525 -11.268 -23.396 1.00 92.81 164 VAL A C 1
ATOM 1292 O O . VAL A 1 164 ? 2.734 -11.471 -22.477 1.00 92.81 164 VAL A O 1
ATOM 1295 N N . ALA A 1 165 ? 4.555 -12.084 -23.638 1.00 94.12 165 ALA A N 1
ATOM 1296 C CA . ALA A 1 165 ? 4.796 -13.303 -22.864 1.00 94.12 165 ALA A CA 1
ATOM 1297 C C . ALA A 1 165 ? 5.015 -13.006 -21.366 1.00 94.12 165 ALA A C 1
ATOM 1299 O O . ALA A 1 165 ? 4.465 -13.694 -20.504 1.00 94.12 165 ALA A O 1
ATOM 1300 N N . GLY A 1 166 ? 5.758 -11.939 -21.048 1.00 92.75 166 GLY A N 1
ATOM 1301 C CA . GLY A 1 166 ? 5.978 -11.496 -19.670 1.00 92.75 166 GLY A CA 1
ATOM 1302 C C . GLY A 1 166 ? 4.703 -10.973 -19.007 1.00 92.75 166 GLY A C 1
ATOM 1303 O O . GLY A 1 166 ? 4.426 -11.298 -17.854 1.00 92.75 166 GLY A O 1
ATOM 1304 N N . ILE A 1 167 ? 3.883 -10.218 -19.745 1.00 93.25 167 ILE A N 1
ATOM 1305 C CA . ILE A 1 167 ? 2.597 -9.709 -19.248 1.00 93.25 167 ILE A CA 1
ATOM 1306 C C . ILE A 1 167 ? 1.657 -10.872 -18.901 1.00 93.25 167 ILE A C 1
ATOM 1308 O O . ILE A 1 167 ? 1.082 -10.884 -17.812 1.00 93.25 167 ILE A O 1
ATOM 1312 N N . VAL A 1 168 ? 1.546 -11.880 -19.772 1.00 94.44 168 VAL A N 1
ATOM 1313 C CA . VAL A 1 168 ? 0.725 -13.079 -19.516 1.00 94.44 168 VAL A CA 1
ATOM 1314 C C . VAL A 1 168 ? 1.171 -13.794 -18.237 1.00 94.44 168 VAL A C 1
ATOM 1316 O O . VAL A 1 168 ? 0.333 -14.143 -17.402 1.00 94.44 168 VAL A O 1
ATOM 1319 N N . LEU A 1 169 ? 2.483 -13.951 -18.034 1.00 95.06 169 LEU A N 1
ATOM 1320 C CA . LEU A 1 169 ? 3.028 -14.559 -16.819 1.00 95.06 169 LEU A CA 1
ATOM 1321 C C . LEU A 1 169 ? 2.679 -13.750 -15.556 1.00 95.06 169 LEU A C 1
ATOM 1323 O O . LEU A 1 169 ? 2.279 -14.333 -14.546 1.00 95.06 169 LEU A O 1
ATOM 1327 N N . LEU A 1 170 ? 2.777 -12.416 -15.610 1.00 93.12 170 LEU A N 1
ATOM 1328 C CA . LEU A 1 170 ? 2.403 -11.541 -14.492 1.00 93.12 170 LEU A CA 1
ATOM 1329 C C . LEU A 1 170 ? 0.919 -11.681 -14.131 1.00 93.12 170 LEU A C 1
ATOM 1331 O O . LEU A 1 170 ? 0.579 -11.769 -12.949 1.00 93.12 170 LEU A O 1
ATOM 1335 N N . PHE A 1 171 ? 0.037 -11.757 -15.130 1.00 93.44 171 PHE A N 1
ATOM 1336 C CA . PHE A 1 171 ? -1.394 -11.964 -14.898 1.00 93.44 171 PHE A CA 1
ATOM 1337 C C . PHE A 1 171 ? -1.703 -13.339 -14.309 1.00 93.44 171 PHE A C 1
ATOM 1339 O O . PHE A 1 171 ? -2.571 -13.423 -13.446 1.00 93.44 171 PHE A O 1
ATOM 1346 N N . LEU A 1 172 ? -0.978 -14.392 -14.698 1.00 95.44 172 LEU A N 1
ATOM 1347 C CA . LEU A 1 172 ? -1.103 -15.723 -14.090 1.00 95.44 172 LEU A CA 1
ATOM 1348 C C . LEU A 1 172 ? -0.644 -15.741 -12.621 1.00 95.44 172 LEU A C 1
ATOM 1350 O O . LEU A 1 172 ? -1.125 -16.537 -11.812 1.00 95.44 172 LEU A O 1
ATOM 1354 N N . PHE A 1 173 ? 0.241 -14.823 -12.241 1.00 94.38 173 PHE A N 1
ATOM 1355 C CA . PHE A 1 173 ? 0.714 -14.699 -10.867 1.00 94.38 173 PHE A CA 1
ATOM 1356 C C . PHE A 1 173 ? -0.352 -14.116 -9.917 1.00 94.38 173 PHE A C 1
ATOM 1358 O O . PHE A 1 173 ? -0.380 -14.452 -8.732 1.00 94.38 173 PHE A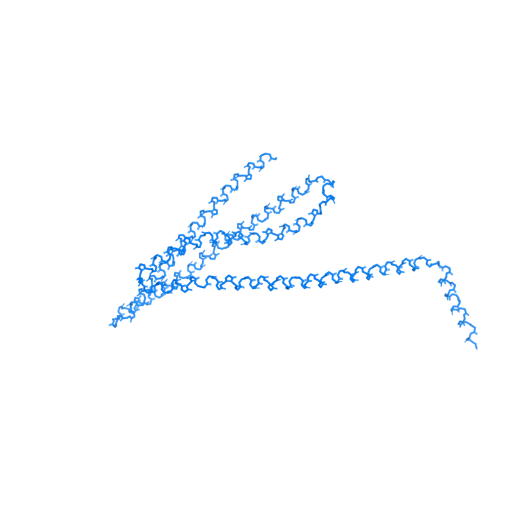 O 1
ATOM 1365 N N . VAL A 1 174 ? -1.284 -13.302 -10.426 1.00 93.12 174 VAL A N 1
ATOM 1366 C CA . VAL A 1 174 ? -2.396 -12.732 -9.643 1.00 93.12 174 VAL A CA 1
ATOM 1367 C C . VAL A 1 174 ? -3.309 -13.812 -9.033 1.00 93.12 174 VAL A C 1
ATOM 1369 O O . VAL A 1 174 ? -3.468 -13.818 -7.808 1.00 93.12 174 VAL A O 1
ATOM 1372 N N . PRO A 1 175 ? -3.897 -14.760 -9.794 1.00 94.88 175 PRO A N 1
ATOM 1373 C CA . PRO A 1 175 ? -4.727 -15.807 -9.211 1.00 94.88 175 PRO A CA 1
ATOM 1374 C C . PRO A 1 175 ? -3.925 -16.682 -8.244 1.00 94.88 175 PRO A C 1
ATOM 1376 O O . PRO A 1 175 ? -4.435 -16.996 -7.168 1.00 94.88 175 PRO A O 1
ATOM 1379 N N . PHE A 1 176 ? -2.656 -16.984 -8.540 1.00 95.38 176 PHE A N 1
ATOM 1380 C CA . PHE A 1 176 ? -1.778 -17.724 -7.629 1.00 95.38 176 PHE A CA 1
ATOM 1381 C C . PHE A 1 176 ? -1.630 -17.038 -6.255 1.00 95.38 176 PHE A C 1
ATOM 1383 O O . PHE A 1 176 ? -1.797 -17.678 -5.208 1.00 95.38 176 PHE A O 1
ATOM 1390 N N . GLN A 1 177 ? -1.414 -15.718 -6.236 1.00 93.19 177 GLN A N 1
ATOM 1391 C CA . GLN A 1 177 ? -1.381 -14.939 -4.993 1.00 93.19 177 GLN A CA 1
ATOM 1392 C C . GLN A 1 177 ? -2.726 -14.977 -4.251 1.00 93.19 177 GLN A C 1
ATOM 1394 O O . GLN A 1 177 ? -2.751 -15.160 -3.031 1.00 93.19 177 GLN A O 1
ATOM 1399 N N . THR A 1 178 ? -3.856 -14.860 -4.959 1.00 93.75 178 THR A N 1
ATOM 1400 C CA . THR A 1 178 ? -5.183 -14.898 -4.311 1.00 93.75 178 THR A CA 1
ATOM 1401 C C . THR A 1 178 ? -5.504 -16.258 -3.690 1.00 93.75 178 THR A C 1
ATOM 1403 O O . THR A 1 178 ? -6.082 -16.306 -2.602 1.00 93.75 178 THR A O 1
ATOM 1406 N N . LEU A 1 179 ? -5.106 -17.360 -4.333 1.00 95.69 179 LEU A N 1
ATOM 1407 C CA . LEU A 1 179 ? -5.268 -18.712 -3.796 1.00 95.69 179 LEU A CA 1
ATOM 1408 C C . LEU A 1 179 ? -4.465 -18.875 -2.502 1.00 95.69 179 LEU A C 1
ATOM 1410 O O . LEU A 1 179 ? -5.016 -19.288 -1.480 1.00 95.69 179 LEU A O 1
ATOM 1414 N N . THR A 1 180 ? -3.202 -18.449 -2.514 1.00 95.12 180 THR A N 1
ATOM 1415 C CA . THR A 1 180 ? -2.328 -18.468 -1.331 1.00 95.12 180 THR A CA 1
ATOM 1416 C C . THR A 1 180 ? -2.902 -17.619 -0.190 1.00 95.12 180 THR A C 1
ATOM 1418 O O . THR A 1 180 ? -2.902 -18.036 0.974 1.00 95.12 180 THR A O 1
ATOM 1421 N N . GLY A 1 181 ? -3.477 -16.455 -0.513 1.00 93.25 181 GLY A N 1
ATOM 1422 C CA . GLY A 1 181 ? -4.181 -15.605 0.448 1.00 93.25 181 GLY A CA 1
ATOM 1423 C C . GLY A 1 181 ? -5.398 -16.293 1.078 1.00 93.25 181 GLY A C 1
ATOM 1424 O O . GLY A 1 181 ? -5.524 -16.318 2.304 1.00 93.25 181 GLY A O 1
ATOM 1425 N N . LYS A 1 182 ? -6.260 -16.922 0.265 1.00 93.75 182 LYS A N 1
ATOM 1426 C CA . LYS A 1 182 ? -7.444 -17.667 0.740 1.00 93.75 182 LYS A CA 1
ATOM 1427 C C . LYS A 1 182 ? -7.066 -18.843 1.641 1.00 93.75 182 LYS A C 1
ATOM 1429 O O . LYS A 1 182 ? -7.703 -19.052 2.680 1.00 93.75 182 LYS A O 1
ATOM 1434 N N . LEU A 1 183 ? -6.016 -19.582 1.280 1.00 93.62 183 LEU A N 1
ATOM 1435 C CA . LEU A 1 183 ? -5.480 -20.664 2.107 1.00 93.62 183 LEU A CA 1
ATOM 1436 C C . LEU A 1 183 ? -5.010 -20.120 3.457 1.00 93.62 183 LEU A C 1
ATOM 1438 O O . LEU A 1 183 ? -5.447 -20.604 4.501 1.00 93.62 183 LEU A O 1
ATOM 1442 N N . THR A 1 184 ? -4.210 -19.053 3.447 1.00 93.00 184 THR A N 1
ATOM 1443 C CA . THR A 1 184 ? -3.705 -18.406 4.667 1.00 93.00 184 THR A CA 1
ATOM 1444 C C . THR A 1 184 ? -4.845 -17.957 5.584 1.00 93.00 184 THR A C 1
ATOM 1446 O O . THR A 1 184 ? -4.808 -18.211 6.790 1.00 93.00 184 THR A O 1
ATOM 1449 N N . THR A 1 185 ? -5.900 -17.342 5.040 1.00 92.06 185 THR A N 1
ATOM 1450 C CA . THR A 1 185 ? -7.086 -16.957 5.821 1.00 92.06 185 THR A CA 1
ATOM 1451 C C . THR A 1 185 ? -7.790 -18.169 6.428 1.00 92.06 185 THR A C 1
ATOM 1453 O O . TH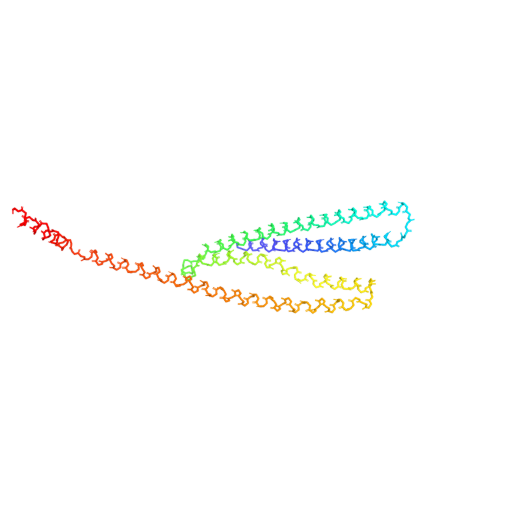R A 1 185 ? -8.150 -18.125 7.606 1.00 92.06 185 THR A O 1
ATOM 1456 N N . SER A 1 186 ? -7.935 -19.254 5.666 1.00 92.44 186 SER A N 1
ATOM 1457 C CA . SER A 1 186 ? -8.580 -20.490 6.129 1.00 92.44 186 SER A CA 1
ATOM 1458 C C . SER A 1 186 ? -7.799 -21.140 7.274 1.00 92.44 186 SER A C 1
ATOM 1460 O O . SER A 1 186 ? -8.381 -21.522 8.292 1.00 92.44 186 SER A O 1
ATOM 1462 N N . TYR A 1 187 ? -6.468 -21.213 7.159 1.00 93.38 187 TYR A N 1
ATOM 1463 C CA . TYR A 1 187 ? -5.607 -21.687 8.246 1.00 93.38 187 TYR A CA 1
ATOM 1464 C C . TYR A 1 187 ? -5.689 -20.769 9.468 1.00 93.38 187 TYR A C 1
ATOM 1466 O O . TYR A 1 187 ? -5.852 -21.25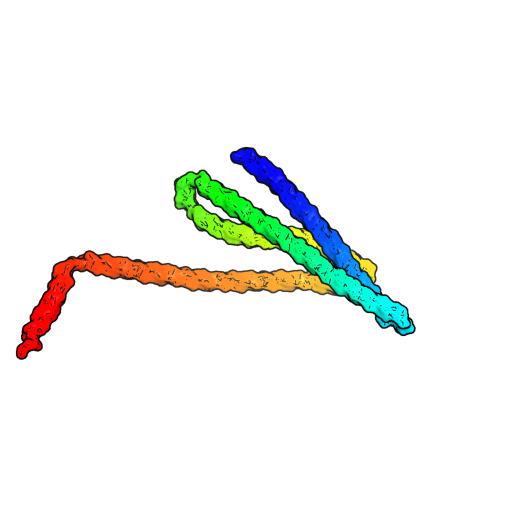5 10.587 1.00 93.38 187 TYR A O 1
ATOM 1474 N N . ARG A 1 188 ? -5.674 -19.444 9.270 1.00 91.38 188 ARG A N 1
ATOM 1475 C CA . ARG A 1 188 ? -5.788 -18.475 10.370 1.00 91.38 188 ARG A CA 1
ATOM 1476 C C . ARG A 1 188 ? -7.110 -18.606 11.129 1.00 91.38 188 ARG A C 1
ATOM 1478 O O . ARG A 1 188 ? -7.115 -18.488 12.351 1.00 91.38 188 ARG A O 1
ATOM 1485 N N . GLN A 1 189 ? -8.216 -18.864 10.431 1.00 91.50 189 GLN A N 1
ATOM 1486 C CA . GLN A 1 189 ? -9.523 -19.099 11.055 1.00 91.50 189 GLN A CA 1
ATOM 1487 C C . GLN A 1 189 ? -9.529 -20.384 11.889 1.00 91.50 189 GLN A C 1
ATOM 1489 O O . GLN A 1 189 ? -9.963 -20.359 13.040 1.00 91.50 189 GLN A O 1
ATOM 1494 N N . LYS A 1 190 ? -8.976 -21.485 11.362 1.00 92.25 190 LYS A N 1
ATOM 1495 C CA . LYS A 1 190 ? -8.841 -22.742 12.119 1.00 92.25 190 LYS A CA 1
ATOM 1496 C C . LYS A 1 190 ? -8.024 -22.538 13.398 1.00 92.25 190 LYS A C 1
ATOM 1498 O O . LYS A 1 190 ? -8.457 -22.964 14.467 1.00 92.25 190 LYS A O 1
ATOM 1503 N N . THR A 1 191 ? -6.902 -21.823 13.320 1.00 91.31 191 THR A N 1
ATOM 1504 C CA . THR A 1 191 ? -6.089 -21.497 14.501 1.00 91.31 191 THR A CA 1
ATOM 1505 C C . THR A 1 191 ? -6.863 -20.646 15.510 1.00 91.31 191 THR A C 1
ATOM 1507 O O . THR A 1 191 ? -6.856 -20.969 16.695 1.00 91.31 191 THR A O 1
ATOM 1510 N N . ALA A 1 192 ? -7.590 -19.616 15.059 1.00 89.94 192 ALA A N 1
ATOM 1511 C CA . ALA A 1 192 ? -8.399 -18.770 15.940 1.00 89.94 192 ALA A CA 1
ATOM 1512 C C . ALA A 1 192 ? -9.470 -19.576 16.697 1.00 89.94 192 ALA A C 1
ATOM 1514 O O . ALA A 1 192 ? -9.576 -19.457 17.915 1.00 89.94 192 ALA A O 1
ATOM 1515 N N . THR A 1 193 ? -10.188 -20.474 16.008 1.00 90.38 193 THR A N 1
ATOM 1516 C CA . THR A 1 193 ? -11.219 -21.308 16.655 1.00 90.38 193 THR A CA 1
ATOM 1517 C C . THR A 1 193 ? -10.653 -22.236 17.731 1.00 90.38 193 THR A C 1
ATOM 1519 O O . THR A 1 193 ? -11.276 -22.402 18.778 1.00 90.38 193 THR A O 1
ATOM 1522 N N . ARG A 1 194 ? -9.457 -22.809 17.528 1.00 86.94 194 ARG A N 1
ATOM 1523 C CA . ARG A 1 194 ? -8.811 -23.653 18.548 1.00 86.94 194 ARG A CA 1
ATOM 1524 C C . ARG A 1 194 ? -8.359 -22.850 19.763 1.00 86.94 194 ARG A C 1
ATOM 1526 O O . ARG A 1 194 ? -8.559 -23.297 20.892 1.00 86.94 194 ARG A O 1
ATOM 1533 N N . THR A 1 195 ? -7.794 -21.665 19.546 1.00 90.69 195 THR A N 1
ATOM 1534 C CA . THR A 1 195 ? -7.397 -20.767 20.639 1.00 90.69 195 THR A CA 1
ATOM 1535 C C . THR A 1 195 ? -8.605 -20.332 21.471 1.00 90.69 195 THR A C 1
ATOM 1537 O O . THR A 1 195 ? -8.544 -20.368 22.703 1.00 90.69 195 THR A O 1
ATOM 1540 N N . ASP A 1 196 ? -9.728 -20.004 20.827 1.00 88.94 196 ASP A N 1
ATOM 1541 C CA . ASP A 1 196 ? -10.962 -19.609 21.516 1.00 88.94 196 ASP A CA 1
ATOM 1542 C C . ASP A 1 196 ? -11.570 -20.761 22.326 1.00 88.94 196 ASP A C 1
ATOM 1544 O O . ASP A 1 196 ? -12.005 -20.555 23.462 1.00 88.94 196 ASP A O 1
ATOM 1548 N N . GLN A 1 197 ? -11.553 -21.990 21.797 1.00 91.62 197 GLN A N 1
ATOM 1549 C CA . GLN A 1 197 ? -11.981 -23.181 22.542 1.00 91.62 197 GLN A CA 1
ATOM 1550 C C . GLN A 1 197 ? -11.129 -23.398 23.796 1.00 91.62 197 GLN A C 1
ATOM 1552 O O . GLN A 1 197 ? -11.677 -23.609 24.882 1.00 91.62 197 GLN A O 1
ATOM 1557 N N . GLY A 1 198 ? -9.804 -23.276 23.665 1.00 91.06 198 GLY A N 1
ATOM 1558 C CA . GLY A 1 198 ? -8.882 -23.334 24.796 1.00 91.06 198 GLY A CA 1
ATOM 1559 C C . GLY A 1 198 ? -9.219 -22.275 25.846 1.00 91.06 198 GLY A C 1
ATOM 1560 O O . GLY A 1 198 ? -9.466 -22.608 27.005 1.00 91.06 198 GLY A O 1
ATOM 1561 N N . SER A 1 199 ? -9.318 -21.005 25.438 1.00 85.31 199 SER A N 1
ATOM 1562 C CA . SER A 1 199 ? -9.654 -19.891 26.338 1.00 85.31 199 SER A CA 1
ATOM 1563 C C . SER A 1 199 ? -10.996 -20.099 27.054 1.00 85.31 199 SER A C 1
ATOM 1565 O O . SER A 1 199 ? -11.108 -19.877 28.264 1.00 85.31 199 SER A O 1
ATOM 1567 N N . ASN A 1 200 ? -12.014 -20.582 26.339 1.00 90.38 200 ASN A N 1
ATOM 1568 C CA . ASN A 1 200 ? -13.336 -20.848 26.905 1.00 90.38 200 ASN A CA 1
ATOM 1569 C C . ASN A 1 200 ? -13.332 -22.010 27.905 1.00 90.38 200 ASN A C 1
ATOM 1571 O O . ASN A 1 200 ? -14.016 -21.921 28.930 1.00 90.38 200 ASN A O 1
ATOM 1575 N N . SER A 1 201 ? -12.545 -23.058 27.651 1.00 89.75 201 SER A N 1
ATOM 1576 C CA . SER A 1 201 ? -12.359 -24.173 28.586 1.00 89.75 201 SER A CA 1
ATOM 1577 C C . SER A 1 201 ? -11.719 -23.700 29.898 1.00 89.75 201 SER A C 1
ATOM 1579 O O . SER A 1 201 ? -12.289 -23.895 30.975 1.00 89.75 201 SER A O 1
ATOM 1581 N N . TRP A 1 202 ? -10.621 -22.938 29.815 1.00 88.06 202 TRP A N 1
ATOM 1582 C CA . TRP A 1 202 ? -9.973 -22.327 30.985 1.00 88.06 202 TRP A CA 1
ATOM 1583 C C . TRP A 1 202 ? -10.926 -21.422 31.780 1.00 88.06 202 TRP A C 1
ATOM 1585 O O . TRP A 1 202 ? -10.947 -21.462 33.015 1.00 88.06 202 TRP A O 1
ATOM 1595 N N . ARG A 1 203 ? -11.767 -20.635 31.092 1.00 89.69 203 ARG A N 1
ATOM 1596 C CA . ARG A 1 203 ? -12.795 -19.793 31.734 1.00 89.69 203 ARG A CA 1
ATOM 1597 C C . ARG A 1 203 ? -13.894 -20.601 32.426 1.00 89.69 203 ARG A C 1
ATOM 1599 O O . ARG A 1 203 ? -14.442 -20.116 33.418 1.00 89.69 203 ARG A O 1
ATOM 1606 N N . LYS A 1 204 ? -14.275 -21.772 31.905 1.00 90.81 204 LYS A N 1
ATOM 1607 C CA . LYS A 1 204 ? -15.234 -22.673 32.569 1.00 90.81 204 LYS A CA 1
ATOM 1608 C C . LYS A 1 204 ? -14.623 -23.280 33.827 1.00 90.81 204 LYS A C 1
ATOM 1610 O O . LYS A 1 204 ? -15.159 -23.040 34.905 1.00 90.81 204 LYS A O 1
ATOM 1615 N N . SER A 1 205 ? -13.458 -23.916 33.703 1.00 90.00 205 SER A N 1
ATOM 1616 C CA . SER A 1 205 ? -12.745 -24.523 34.836 1.00 90.00 205 SER A CA 1
ATOM 1617 C C . SER A 1 205 ? -12.491 -23.509 35.963 1.00 90.00 205 SER A C 1
ATOM 1619 O O . SER A 1 205 ? -12.800 -23.756 37.127 1.00 90.00 205 SER A O 1
ATOM 1621 N N . SER A 1 206 ? -12.062 -22.290 35.614 1.00 89.12 206 SER A N 1
ATOM 1622 C CA . SER A 1 206 ? -11.857 -21.212 36.592 1.00 89.12 206 SER A CA 1
ATOM 1623 C C . SER A 1 206 ? -13.140 -20.793 37.322 1.00 89.12 206 SER A C 1
ATOM 1625 O O . SER A 1 206 ? -13.087 -20.439 38.503 1.00 89.12 206 SER A O 1
ATOM 1627 N N . ARG A 1 207 ? -14.291 -20.792 36.631 1.00 87.81 207 ARG A N 1
ATOM 1628 C CA . ARG A 1 207 ? -15.598 -20.483 37.235 1.00 87.81 207 ARG A CA 1
ATOM 1629 C C . ARG A 1 207 ? -16.061 -21.605 38.156 1.00 87.81 207 ARG A C 1
ATOM 1631 O O . ARG A 1 207 ? -16.495 -21.308 39.267 1.00 87.81 207 ARG A O 1
ATOM 1638 N N . GLU A 1 208 ? -15.907 -22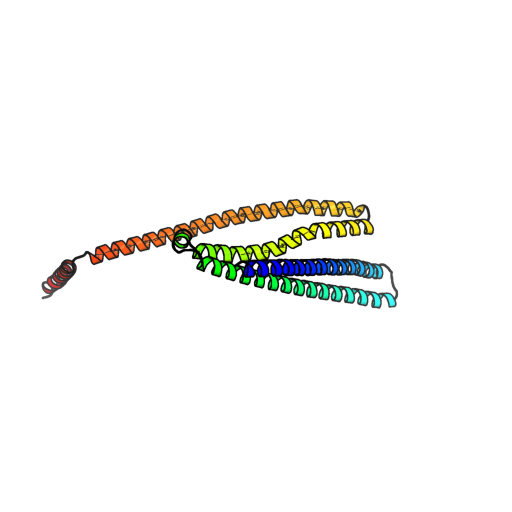.856 37.736 1.00 88.38 208 GLU A N 1
ATOM 1639 C CA . GLU A 1 208 ? -16.226 -24.038 38.544 1.00 88.38 208 GLU A CA 1
ATOM 1640 C C . GLU A 1 208 ? -15.395 -24.068 39.828 1.00 88.38 208 GLU A C 1
ATOM 1642 O O . GLU A 1 208 ? -15.968 -24.065 40.913 1.00 88.38 208 GLU A O 1
ATOM 1647 N N . SER A 1 209 ? -14.066 -23.929 39.753 1.00 82.75 209 SER A N 1
ATOM 1648 C CA . SER A 1 209 ? -13.215 -23.875 40.955 1.00 82.75 209 SER A CA 1
ATOM 1649 C C . SER A 1 209 ? -13.547 -22.708 41.892 1.00 82.75 209 SER A C 1
ATOM 1651 O O . SER A 1 209 ? -13.281 -22.770 43.095 1.00 82.75 209 SER A O 1
ATOM 1653 N N . ARG A 1 210 ? -14.079 -21.597 41.367 1.00 85.00 210 ARG A N 1
ATOM 1654 C CA . ARG A 1 210 ? -14.515 -20.457 42.187 1.00 85.00 210 ARG A CA 1
ATOM 1655 C C . ARG A 1 210 ? -15.865 -20.745 42.853 1.00 85.00 210 ARG A C 1
ATOM 1657 O O . ARG A 1 210 ? -16.008 -20.478 44.042 1.00 85.00 210 ARG A O 1
ATOM 1664 N N . SER A 1 211 ? -16.804 -21.354 42.128 1.00 85.19 211 SER A N 1
ATOM 1665 C CA . SER A 1 211 ? -18.090 -21.815 42.664 1.00 85.19 211 SER A CA 1
ATOM 1666 C C . SER A 1 211 ? -17.902 -22.879 43.751 1.00 85.19 211 SER A C 1
ATOM 1668 O O . SER A 1 211 ? -18.446 -22.716 44.842 1.00 85.19 211 SER A O 1
ATOM 1670 N N . SER A 1 212 ? -17.046 -23.882 43.523 1.00 79.31 212 SER A N 1
ATOM 1671 C CA . SER A 1 212 ? -16.710 -24.902 44.524 1.00 79.31 212 SER A CA 1
ATOM 1672 C C . SER A 1 212 ? -16.120 -24.286 45.792 1.00 79.31 212 SER A C 1
ATOM 1674 O O . SER A 1 212 ? -16.524 -24.664 46.887 1.00 79.31 212 SER A O 1
ATOM 1676 N N . ARG A 1 213 ? -15.228 -23.289 45.671 1.00 80.88 213 ARG A N 1
ATOM 1677 C CA . ARG A 1 213 ? -14.689 -22.550 46.829 1.00 80.88 213 ARG A CA 1
ATOM 1678 C C . ARG A 1 213 ? -15.757 -21.754 47.580 1.00 80.88 213 ARG A C 1
ATOM 1680 O O . ARG A 1 213 ? -15.745 -21.762 48.806 1.00 80.88 213 ARG A O 1
ATOM 1687 N N . CYS A 1 214 ? -16.693 -21.105 46.883 1.00 79.06 214 CYS A N 1
ATOM 1688 C CA . CYS A 1 214 ? -17.811 -20.413 47.531 1.00 79.06 214 CYS A CA 1
ATOM 1689 C C . CYS A 1 214 ? -18.735 -21.382 48.280 1.00 79.06 214 CYS A C 1
ATOM 1691 O O . CYS A 1 214 ? -19.146 -21.075 49.397 1.00 79.06 214 CYS A O 1
ATOM 1693 N N . SER A 1 215 ? -19.041 -22.546 47.703 1.00 76.56 215 SER A N 1
ATOM 1694 C CA . SER A 1 215 ? -19.841 -23.576 48.375 1.00 76.56 215 SER A CA 1
ATOM 1695 C C . SER A 1 215 ? -19.111 -24.163 49.585 1.00 76.56 215 SER A C 1
ATOM 1697 O O . SER A 1 215 ? -19.716 -24.293 50.644 1.0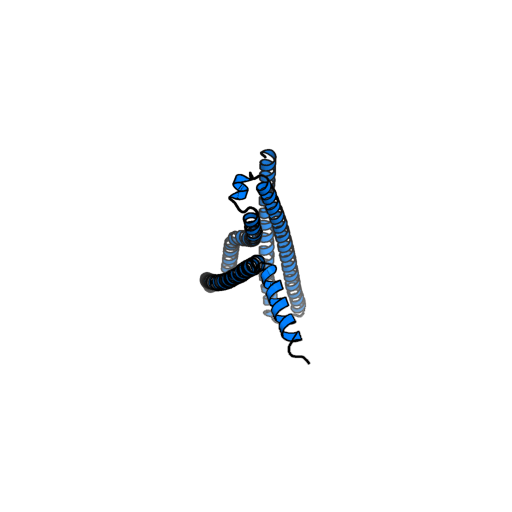0 76.56 215 SER A O 1
ATOM 1699 N N . LEU A 1 216 ? -17.801 -24.427 49.477 1.00 75.31 216 LEU A N 1
ATOM 1700 C CA . LEU A 1 216 ? -16.983 -24.869 50.613 1.00 75.31 216 LEU A CA 1
ATOM 1701 C C . LEU A 1 216 ? -16.970 -23.825 51.741 1.00 75.31 216 LEU A C 1
ATOM 1703 O O . LEU A 1 216 ? -17.128 -24.175 52.904 1.00 75.31 216 LEU A O 1
ATOM 1707 N N . GLY A 1 217 ? -16.829 -22.541 51.395 1.00 73.38 217 GLY A N 1
ATOM 1708 C CA . GLY A 1 217 ? -16.861 -21.438 52.357 1.00 73.38 217 GLY A CA 1
ATOM 1709 C C . GLY A 1 217 ? -18.219 -21.275 53.043 1.00 73.38 217 GLY A C 1
ATOM 1710 O O . GLY A 1 217 ? -18.263 -21.043 54.248 1.00 73.38 217 GLY A O 1
ATOM 1711 N N . LYS A 1 218 ? -19.332 -21.454 52.317 1.00 72.38 218 LYS A N 1
ATOM 1712 C CA . LYS A 1 218 ? -20.681 -21.464 52.913 1.00 72.38 218 LYS A CA 1
ATOM 1713 C C . LYS A 1 218 ? -20.882 -22.656 53.848 1.00 72.38 218 LYS A C 1
ATOM 1715 O O . LYS A 1 218 ? -21.379 -22.458 54.950 1.00 72.38 218 LYS A O 1
ATOM 1720 N N . ASN A 1 219 ? -20.430 -23.846 53.452 1.00 70.62 219 ASN A N 1
ATOM 1721 C CA . ASN A 1 219 ? -20.489 -25.043 54.294 1.00 70.62 219 ASN A CA 1
ATOM 1722 C C . ASN A 1 219 ? -19.650 -24.882 55.573 1.00 70.62 219 ASN A C 1
ATOM 1724 O O . ASN A 1 219 ? -20.103 -25.267 56.643 1.00 70.62 219 ASN A O 1
ATOM 1728 N N . PHE A 1 220 ? -18.477 -24.247 55.483 1.00 61.12 220 PHE A N 1
ATOM 1729 C CA . PHE A 1 220 ? -17.643 -23.928 56.646 1.00 61.12 220 PHE A CA 1
ATOM 1730 C C . PHE A 1 220 ? -18.270 -22.848 57.545 1.00 61.12 220 PHE A C 1
ATOM 1732 O O . PHE A 1 220 ? -18.170 -22.920 58.763 1.00 61.12 220 PHE A O 1
ATOM 1739 N N . SER A 1 221 ? -18.956 -21.859 56.962 1.00 58.94 221 SER A N 1
ATOM 1740 C CA . SER A 1 221 ? -19.620 -20.781 57.710 1.00 58.94 221 SER A CA 1
ATOM 1741 C C . SER A 1 221 ? -20.959 -21.193 58.338 1.00 58.94 221 SER A C 1
ATOM 1743 O O . SER A 1 221 ? -21.385 -20.560 59.300 1.00 58.94 221 SER A O 1
ATOM 1745 N N . GLN A 1 222 ? -21.638 -22.208 57.793 1.00 59.28 222 GLN A N 1
ATOM 1746 C CA . GLN A 1 222 ? -22.840 -22.818 58.379 1.00 59.28 222 GLN A CA 1
ATOM 1747 C C . GLN A 1 222 ? -22.512 -23.880 59.430 1.00 59.28 222 GLN A C 1
ATOM 1749 O O . GLN A 1 22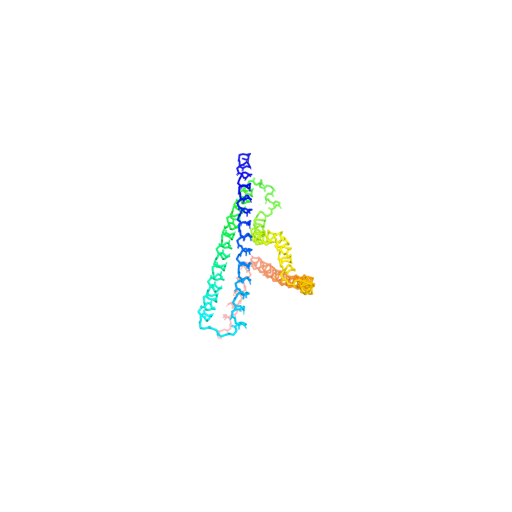2 ? -23.424 -24.368 60.099 1.00 59.28 222 GLN A O 1
ATOM 1754 N N . GLU A 1 223 ? -21.238 -24.235 59.607 1.00 53.88 223 GLU A N 1
ATOM 1755 C CA . GLU A 1 223 ? -20.837 -25.080 60.719 1.00 53.88 223 GLU A CA 1
ATOM 1756 C C . GLU A 1 223 ? -20.977 -24.275 62.025 1.00 53.88 223 GLU A C 1
ATOM 1758 O O . GLU A 1 223 ? -20.297 -23.263 62.204 1.00 53.88 223 GLU A O 1
ATOM 1763 N N . PRO A 1 224 ? -21.881 -24.655 62.949 1.00 55.94 224 PRO A N 1
ATOM 1764 C CA . PRO A 1 224 ? -22.047 -23.917 64.194 1.00 55.94 224 PRO A CA 1
ATOM 1765 C C . PRO A 1 224 ? -20.737 -23.968 64.990 1.00 55.94 224 PRO A C 1
ATOM 1767 O O . PRO A 1 224 ? -20.187 -25.053 65.182 1.00 55.94 224 PRO A O 1
ATOM 1770 N N . SER A 1 225 ? -20.270 -22.824 65.513 1.00 53.84 225 SER A N 1
ATOM 1771 C CA . SER A 1 225 ? -19.066 -22.712 66.368 1.00 53.84 225 SER A CA 1
ATOM 1772 C C . SER A 1 225 ? -19.019 -23.783 67.474 1.00 53.84 225 SER A C 1
ATOM 1774 O O . SER A 1 225 ? -17.966 -24.341 67.776 1.00 53.84 225 SER A O 1
ATOM 1776 N N . ASN A 1 226 ? -20.189 -24.196 67.977 1.00 49.56 226 ASN A N 1
ATOM 1777 C CA . ASN A 1 226 ? -20.346 -25.267 68.963 1.00 49.56 226 ASN A CA 1
ATOM 1778 C C . ASN A 1 226 ? -19.877 -26.665 68.499 1.00 49.56 226 ASN A C 1
ATOM 1780 O O . ASN A 1 226 ? -19.635 -27.518 69.351 1.00 49.56 226 ASN A O 1
ATOM 1784 N N . LYS A 1 227 ? -19.751 -26.956 67.194 1.00 52.06 227 LYS A N 1
ATOM 1785 C CA . LYS A 1 227 ? -19.244 -28.250 66.681 1.00 52.06 227 LYS A CA 1
ATOM 1786 C C . LYS A 1 227 ? -17.718 -28.289 66.577 1.00 52.06 227 LYS A C 1
ATOM 1788 O O . LYS A 1 227 ? -17.128 -29.309 66.940 1.00 52.06 227 LYS A O 1
ATOM 1793 N N . LEU A 1 228 ? -17.080 -27.191 66.165 1.00 51.00 228 LEU A N 1
ATOM 1794 C CA . LEU A 1 228 ? -15.616 -27.051 66.164 1.00 51.00 228 LEU A CA 1
ATOM 1795 C C . LEU A 1 228 ? -15.051 -26.936 67.587 1.00 51.00 228 LEU A C 1
ATOM 1797 O O . LEU A 1 228 ? -13.978 -27.470 67.872 1.00 51.00 228 LEU A O 1
ATOM 1801 N N . GLU A 1 229 ? -15.792 -26.315 68.506 1.00 51.62 229 GLU A N 1
ATOM 1802 C CA . GLU A 1 229 ? -15.416 -26.251 69.920 1.00 51.62 229 GLU A CA 1
ATOM 1803 C C . GLU A 1 229 ? -15.574 -27.616 70.615 1.00 51.62 229 GLU A C 1
ATOM 1805 O O . GLU A 1 229 ? -14.653 -28.065 71.295 1.00 51.62 229 GLU A O 1
ATOM 1810 N N . LYS A 1 230 ? -16.658 -28.364 70.345 1.00 48.03 230 LYS A N 1
ATOM 1811 C CA . LYS A 1 230 ? -16.845 -29.732 70.875 1.00 48.03 230 LYS A CA 1
ATOM 1812 C C . LYS A 1 230 ? -15.843 -30.743 70.314 1.00 48.03 230 LYS A C 1
ATOM 1814 O O . LYS A 1 230 ? -15.375 -31.602 71.056 1.00 48.03 230 LYS A O 1
ATOM 1819 N N . THR A 1 231 ? -15.466 -30.651 69.039 1.00 50.41 231 THR A N 1
ATOM 1820 C CA . THR A 1 231 ? -14.446 -31.548 68.461 1.00 50.41 231 THR A CA 1
ATOM 1821 C C . THR A 1 231 ? -13.030 -31.204 68.922 1.00 50.41 231 THR A C 1
ATOM 1823 O O . THR A 1 231 ? -12.244 -32.125 69.154 1.00 50.41 231 THR A O 1
ATOM 1826 N N . LYS A 1 232 ? -12.706 -29.924 69.163 1.00 45.75 232 LYS A N 1
ATOM 1827 C CA . LYS A 1 232 ? -11.463 -29.545 69.858 1.00 45.75 232 LYS A CA 1
ATOM 1828 C C . LYS A 1 232 ? -11.465 -30.021 71.319 1.00 45.75 232 LYS A C 1
ATOM 1830 O O . LYS A 1 232 ? -10.490 -30.645 71.730 1.00 45.75 232 LYS A O 1
ATOM 1835 N N . PHE A 1 233 ? -12.550 -29.848 72.078 1.00 48.12 233 PHE A N 1
ATOM 1836 C CA . PHE A 1 233 ? -12.634 -30.324 73.470 1.00 48.12 233 PHE A CA 1
ATOM 1837 C C . PHE A 1 233 ? -12.558 -31.853 73.603 1.00 48.12 233 PHE A C 1
ATOM 1839 O O . PHE A 1 233 ? -11.868 -32.349 74.491 1.00 48.12 233 PHE A O 1
ATOM 1846 N N . VAL A 1 234 ? -13.172 -32.622 72.696 1.00 53.41 234 VAL A N 1
ATOM 1847 C CA . VAL A 1 234 ? -13.048 -34.094 72.689 1.00 53.41 234 VAL A CA 1
ATOM 1848 C C . VAL A 1 234 ? -11.624 -34.533 72.329 1.00 53.41 234 VAL A C 1
ATOM 1850 O O . VAL A 1 234 ? -11.113 -35.486 72.915 1.00 53.41 234 VAL A O 1
ATOM 1853 N N . LYS A 1 235 ? -10.942 -33.830 71.415 1.00 41.22 235 LYS A N 1
ATOM 1854 C CA . LYS A 1 235 ? -9.576 -34.185 71.003 1.00 41.22 235 LYS A CA 1
ATOM 1855 C C . LYS A 1 235 ? -8.527 -33.825 72.067 1.00 41.22 235 LYS A C 1
ATOM 1857 O O . LYS A 1 235 ? -7.644 -34.637 72.316 1.00 41.22 235 LYS A O 1
ATOM 1862 N N . TYR A 1 236 ? -8.652 -32.686 72.756 1.00 44.38 236 TYR A N 1
ATOM 1863 C CA . TYR A 1 236 ? -7.733 -32.293 73.841 1.00 44.38 236 TYR A CA 1
ATOM 1864 C C . TYR A 1 236 ? -8.081 -32.907 75.213 1.00 44.38 236 TYR A C 1
ATOM 1866 O O . TYR A 1 236 ? -7.186 -33.091 76.035 1.00 44.38 236 TYR A O 1
ATOM 1874 N N . GLY A 1 237 ? -9.339 -33.297 75.456 1.00 48.75 237 GLY A N 1
ATOM 1875 C CA . GLY A 1 237 ? -9.746 -34.043 76.654 1.00 48.75 237 GLY A CA 1
ATOM 1876 C C . GLY A 1 237 ? -9.325 -35.518 76.627 1.00 48.75 237 GLY A C 1
ATOM 1877 O O . GLY A 1 237 ? -8.937 -36.066 77.656 1.00 48.75 237 GLY A O 1
ATOM 1878 N N . LYS A 1 238 ? -9.308 -36.154 75.445 1.00 46.25 238 LYS A N 1
ATOM 1879 C CA . LYS A 1 238 ? -8.877 -37.558 75.284 1.00 46.25 238 LYS A CA 1
ATOM 1880 C C . LYS A 1 238 ? -7.352 -37.740 75.327 1.00 46.25 238 LYS A C 1
ATOM 1882 O O . LYS A 1 238 ? -6.883 -38.819 75.660 1.00 46.25 238 LYS A O 1
ATOM 1887 N N . LEU A 1 239 ? -6.585 -36.677 75.069 1.00 46.72 239 LEU A N 1
ATOM 1888 C CA . LEU A 1 239 ? -5.118 -36.658 75.189 1.00 46.72 239 LEU A CA 1
ATOM 1889 C C . LEU A 1 239 ? -4.609 -36.403 76.624 1.00 46.72 239 LEU A C 1
ATOM 1891 O O . LEU A 1 239 ? -3.431 -36.621 76.881 1.00 46.72 239 LEU A O 1
ATOM 1895 N N . ARG A 1 240 ? -5.468 -36.004 77.577 1.00 46.28 240 ARG A N 1
ATOM 1896 C CA . ARG A 1 240 ? -5.102 -35.867 79.007 1.00 46.28 240 ARG A CA 1
ATOM 1897 C C . ARG A 1 240 ? -5.353 -37.116 79.862 1.00 46.28 240 ARG A C 1
ATOM 1899 O O . ARG A 1 240 ? -4.913 -37.141 81.003 1.00 46.28 240 ARG A O 1
ATOM 1906 N N . LEU A 1 241 ? -6.029 -38.138 79.334 1.00 51.09 241 LEU A N 1
ATOM 1907 C CA . LEU A 1 241 ? -6.334 -39.388 80.055 1.00 51.09 241 LEU A CA 1
ATOM 1908 C C . LEU A 1 241 ? -5.431 -40.570 79.657 1.00 51.09 241 LEU A C 1
ATOM 1910 O O . LEU A 1 241 ? -5.623 -41.671 80.153 1.00 51.09 241 LEU A O 1
ATOM 1914 N N . PHE A 1 242 ? -4.442 -40.346 78.786 1.00 48.28 242 PHE A N 1
ATOM 1915 C CA . PHE A 1 242 ? -3.520 -41.376 78.278 1.00 48.28 242 PHE A CA 1
ATOM 1916 C C . PHE A 1 242 ? -2.039 -40.965 78.409 1.00 48.28 242 PHE A C 1
ATOM 1918 O O . PHE A 1 242 ? -1.198 -41.346 77.601 1.00 48.28 242 PHE A O 1
ATOM 1925 N N . GLY A 1 243 ? -1.731 -40.143 79.414 1.00 50.66 243 GLY A N 1
ATOM 1926 C CA . GLY A 1 243 ? -0.382 -39.666 79.718 1.00 50.66 243 GLY A CA 1
ATOM 1927 C C . GLY A 1 243 ? -0.173 -39.557 81.223 1.00 50.66 243 GLY A C 1
ATOM 1928 O O . GLY A 1 243 ? -0.010 -38.456 81.749 1.00 50.66 243 GLY A O 1
ATOM 1929 N N . ARG A 1 244 ? -0.255 -40.694 81.911 1.00 39.16 244 ARG A N 1
ATOM 1930 C CA . ARG A 1 244 ? 0.295 -40.907 83.247 1.00 39.16 244 ARG A CA 1
ATOM 1931 C C . ARG A 1 244 ? 0.909 -42.294 83.286 1.00 39.16 244 ARG A C 1
ATOM 1933 O O . ARG A 1 244 ? 0.283 -43.194 82.685 1.00 39.16 244 ARG A O 1
#

Organism: NCBI:txid2755281